Protein AF-A0A499FUT7-F1 (afdb_monomer)

Foldseek 3Di:
DDDDDDDDDDDDDDDDDDDDDDDDDDDDPDDDDDPPVCVVVVVVVVVVPPDPPVQDKWKFWAFDDKDKDFDLQAKDKDKDWDDDPVWIFIKIKIFGQAFAAQKKKKKWKWFQPPNNPDTHTPDIDIDGVQVCLVPVVVDVVSNLVVVLQVVQFPDDHPRRGGGMTIGGRRTRRSRTDDPPDDWGKMKMWMWIDGPPHTGMIMITTTTMDIDGDDPVRDD

InterPro domains:
  IPR010512 Protein of unknown function DUF1091 [PF06477] (121-184)

Radius of gyration: 26.85 Å; Cα contacts (8 Å, |Δi|>4): 378; chains: 1; bounding box: 59×49×84 Å

Structure (mmCIF, N/CA/C/O backbone):
data_AF-A0A499FUT7-F1
#
_entry.id   AF-A0A499FUT7-F1
#
loop_
_atom_site.group_PDB
_atom_site.id
_atom_site.type_symbol
_atom_site.label_atom_id
_atom_site.label_alt_id
_atom_site.label_comp_id
_atom_site.label_asym_id
_atom_site.label_entity_id
_atom_site.label_seq_id
_atom_site.pdbx_PDB_ins_code
_atom_site.Cartn_x
_atom_site.Cartn_y
_atom_site.Cartn_z
_atom_site.occupancy
_atom_site.B_iso_or_equiv
_atom_site.auth_seq_id
_atom_site.auth_comp_id
_atom_site.auth_asym_id
_atom_site.auth_atom_id
_atom_site.pdbx_PDB_model_num
ATOM 1 N N . MET A 1 1 ? 31.286 -6.513 -65.451 1.00 39.59 1 MET A N 1
ATOM 2 C CA . MET A 1 1 ? 31.553 -5.389 -64.530 1.00 39.59 1 MET A CA 1
ATOM 3 C C . MET A 1 1 ? 30.318 -5.222 -63.671 1.00 39.59 1 MET A C 1
ATOM 5 O O . MET A 1 1 ? 29.317 -4.735 -64.174 1.00 39.59 1 MET A O 1
ATOM 9 N N . THR A 1 2 ? 30.350 -5.705 -62.433 1.00 33.88 2 THR A N 1
ATOM 10 C CA . THR A 1 2 ? 29.181 -5.698 -61.543 1.00 33.88 2 THR A CA 1
ATOM 11 C C . THR A 1 2 ? 29.574 -4.911 -60.302 1.00 33.88 2 THR A C 1
ATOM 13 O O . THR A 1 2 ? 30.451 -5.336 -59.555 1.00 33.88 2 THR A O 1
ATOM 16 N N . GLN A 1 3 ? 29.013 -3.711 -60.158 1.00 34.16 3 GLN A N 1
ATOM 17 C CA . GLN A 1 3 ? 29.283 -2.809 -59.041 1.00 34.16 3 GLN A CA 1
ATOM 18 C C . GLN A 1 3 ? 28.527 -3.281 -57.796 1.00 34.16 3 GLN A C 1
ATOM 20 O O . GLN A 1 3 ? 27.326 -3.537 -57.851 1.00 34.16 3 GLN A O 1
ATOM 25 N N . ALA A 1 4 ? 29.244 -3.390 -56.679 1.00 34.66 4 ALA A N 1
ATOM 26 C CA . ALA A 1 4 ? 28.679 -3.639 -55.362 1.00 34.66 4 ALA A CA 1
ATOM 27 C C . ALA A 1 4 ? 28.299 -2.304 -54.703 1.00 34.66 4 ALA A C 1
ATOM 29 O O . ALA A 1 4 ? 29.094 -1.365 -54.685 1.00 34.66 4 ALA A O 1
ATOM 30 N N . ILE A 1 5 ? 27.087 -2.229 -54.156 1.00 34.69 5 ILE A N 1
ATOM 31 C CA . ILE A 1 5 ? 26.598 -1.093 -53.368 1.00 34.69 5 ILE A CA 1
ATOM 32 C C . ILE A 1 5 ? 27.029 -1.310 -51.912 1.00 34.69 5 ILE A C 1
ATOM 34 O O . ILE A 1 5 ? 26.636 -2.294 -51.288 1.00 34.69 5 ILE A O 1
ATOM 38 N N . GLN A 1 6 ? 27.831 -0.393 -51.367 1.00 32.34 6 GLN A N 1
ATOM 39 C CA . GLN A 1 6 ? 28.198 -0.352 -49.949 1.00 32.34 6 GLN A CA 1
ATOM 40 C C . GLN A 1 6 ? 27.204 0.537 -49.189 1.00 32.34 6 GLN A C 1
ATOM 42 O O . GLN A 1 6 ? 27.104 1.733 -49.459 1.00 32.34 6 GLN A O 1
ATOM 47 N N . VAL A 1 7 ? 26.489 -0.031 -48.215 1.00 35.50 7 VAL A N 1
ATOM 48 C CA . VAL A 1 7 ? 25.666 0.729 -47.262 1.00 35.50 7 VAL A CA 1
ATOM 49 C C . VAL A 1 7 ? 26.447 0.859 -45.956 1.00 35.50 7 VAL A C 1
ATOM 51 O O . VAL A 1 7 ? 26.723 -0.134 -45.288 1.00 35.50 7 VAL A O 1
ATOM 54 N N . TYR A 1 8 ? 26.811 2.089 -45.593 1.00 31.44 8 TYR A N 1
ATOM 55 C CA . TYR A 1 8 ? 27.443 2.409 -44.313 1.00 31.44 8 TYR A CA 1
ATOM 56 C C . TYR A 1 8 ? 26.376 2.574 -43.224 1.00 31.44 8 TYR A C 1
ATOM 58 O O . TYR A 1 8 ? 25.595 3.524 -43.260 1.00 31.44 8 TYR A O 1
ATOM 66 N N . LEU A 1 9 ? 26.378 1.693 -42.219 1.00 32.09 9 LEU A N 1
ATOM 67 C CA . LEU A 1 9 ? 25.659 1.913 -40.963 1.00 32.09 9 LEU A CA 1
ATOM 68 C C . LEU A 1 9 ? 26.642 2.352 -39.873 1.00 32.09 9 LEU A C 1
ATOM 70 O O . LEU A 1 9 ? 27.579 1.647 -39.507 1.00 32.09 9 LEU A O 1
ATOM 74 N N . LYS A 1 10 ? 26.416 3.571 -39.387 1.00 29.98 10 LYS A N 1
ATOM 75 C CA . LYS A 1 10 ? 27.182 4.262 -38.351 1.00 29.98 10 LYS A CA 1
ATOM 76 C C . LYS A 1 10 ? 26.695 3.803 -36.972 1.00 29.98 10 LYS A C 1
ATOM 78 O O . LYS A 1 10 ? 25.593 4.162 -36.568 1.00 29.98 10 LYS A O 1
ATOM 83 N N . HIS A 1 11 ? 27.515 3.046 -36.244 1.00 36.09 11 HIS A N 1
ATOM 84 C CA . HIS A 1 11 ? 27.318 2.784 -34.814 1.00 36.09 11 HIS A CA 1
ATOM 85 C C . HIS A 1 11 ? 28.044 3.841 -33.966 1.00 36.09 11 HIS A C 1
ATOM 87 O O . HIS A 1 11 ? 29.195 4.163 -34.269 1.00 36.09 11 HIS A O 1
ATOM 93 N N . PRO A 1 12 ? 27.434 4.358 -32.884 1.00 39.06 12 PRO A N 1
ATOM 94 C CA . PRO A 1 12 ? 28.172 5.047 -31.839 1.00 39.06 12 PRO A CA 1
ATOM 95 C C . PRO A 1 12 ? 28.744 4.038 -30.833 1.00 39.06 12 PRO A C 1
ATOM 97 O O . PRO A 1 12 ? 28.029 3.239 -30.231 1.00 39.06 12 PRO A O 1
ATOM 100 N N . THR A 1 13 ? 30.059 4.110 -30.668 1.00 41.03 13 THR A N 1
ATOM 101 C CA . THR A 1 13 ? 30.866 3.539 -29.585 1.00 41.03 13 THR A CA 1
ATOM 102 C C . THR A 1 13 ? 30.525 4.172 -28.237 1.00 41.03 13 THR A C 1
ATOM 104 O O . THR A 1 13 ? 30.439 5.394 -28.181 1.00 41.03 13 THR A O 1
ATOM 107 N N . ILE A 1 14 ? 30.468 3.376 -27.164 1.00 33.53 14 ILE A N 1
ATOM 108 C CA . ILE A 1 14 ? 31.113 3.658 -25.866 1.00 33.53 14 ILE A CA 1
ATOM 109 C C . ILE A 1 14 ? 31.497 2.305 -25.253 1.00 33.53 14 ILE A C 1
ATOM 111 O O . ILE A 1 14 ? 30.720 1.351 -25.264 1.00 33.53 14 ILE A O 1
ATOM 115 N N . ALA A 1 15 ? 32.748 2.253 -24.811 1.00 35.31 15 ALA A N 1
ATOM 116 C CA . ALA A 1 15 ? 33.459 1.109 -24.279 1.00 35.31 15 ALA A CA 1
ATOM 117 C C . ALA A 1 15 ? 32.999 0.727 -22.865 1.00 35.31 15 ALA A C 1
ATOM 119 O O . ALA A 1 15 ? 32.636 1.599 -22.086 1.00 35.31 15 ALA A O 1
ATOM 120 N N . ASP A 1 16 ? 33.093 -0.563 -22.545 1.00 32.34 16 ASP A N 1
ATOM 121 C CA . ASP A 1 16 ? 33.814 -1.031 -21.360 1.00 32.34 16 ASP A CA 1
ATOM 122 C C . ASP A 1 16 ? 34.219 -2.497 -21.554 1.00 32.34 16 ASP A C 1
ATOM 124 O O . ASP A 1 16 ? 33.571 -3.278 -22.252 1.00 32.34 16 ASP A O 1
ATOM 128 N N . SER A 1 17 ? 35.384 -2.812 -21.009 1.00 33.59 17 SER A N 1
ATOM 129 C CA . SER A 1 17 ? 36.266 -3.920 -21.340 1.00 33.59 17 SER A CA 1
ATOM 130 C C . SER A 1 17 ? 36.252 -5.029 -20.274 1.00 33.59 17 SER A C 1
ATOM 132 O O . SER A 1 17 ? 35.835 -4.804 -19.142 1.00 33.59 17 SER A O 1
ATOM 134 N N . PHE A 1 18 ? 36.802 -6.194 -20.661 1.00 33.03 18 PHE A N 1
ATOM 135 C CA . PHE A 1 18 ? 37.176 -7.375 -19.851 1.00 33.03 18 PHE A CA 1
ATOM 136 C C . PHE A 1 18 ? 36.015 -8.283 -19.374 1.00 33.03 18 PHE A C 1
ATOM 138 O O . PHE A 1 18 ? 35.031 -7.812 -18.828 1.00 33.03 18 PHE A O 1
ATOM 145 N N . THR A 1 19 ? 36.024 -9.611 -19.531 1.00 34.16 19 THR A N 1
ATOM 146 C CA . THR A 1 19 ? 37.079 -10.612 -19.772 1.00 34.16 19 THR A CA 1
ATOM 147 C C . THR A 1 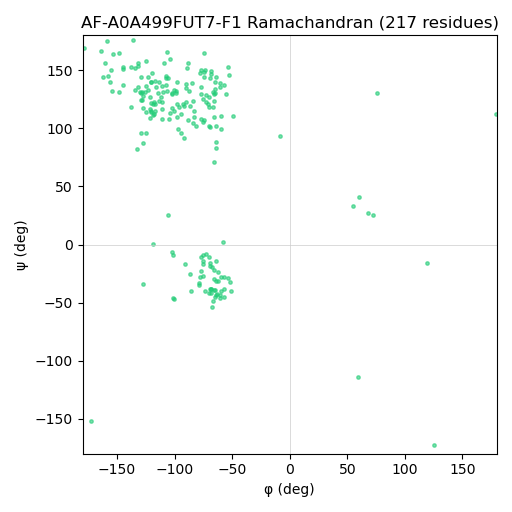19 ? 36.576 -11.738 -20.687 1.00 34.16 19 THR A C 1
ATOM 149 O O . THR A 1 19 ? 35.395 -12.078 -20.706 1.00 34.16 19 THR A O 1
ATOM 152 N N . ALA A 1 20 ? 37.515 -12.324 -21.430 1.00 40.78 20 ALA A N 1
ATOM 153 C CA . ALA A 1 20 ? 37.346 -13.511 -22.256 1.00 40.78 20 ALA A CA 1
ATOM 154 C C . ALA A 1 20 ? 36.833 -14.721 -21.457 1.00 40.78 20 ALA A C 1
ATOM 156 O O . ALA A 1 20 ? 37.356 -15.009 -20.386 1.00 40.78 20 ALA A O 1
ATOM 157 N N . ASN A 1 21 ? 35.880 -15.453 -22.035 1.00 35.81 21 ASN A N 1
ATOM 158 C CA . ASN A 1 21 ? 35.707 -16.884 -21.808 1.00 35.81 21 ASN A CA 1
ATOM 159 C C . ASN A 1 21 ? 35.569 -17.557 -23.178 1.00 35.81 21 ASN A C 1
ATOM 161 O O . ASN A 1 21 ? 34.917 -17.035 -24.082 1.00 35.81 21 ASN A O 1
ATOM 165 N N . GLU A 1 22 ? 36.281 -18.668 -23.310 1.00 37.41 22 GLU A N 1
ATOM 166 C CA . GLU A 1 22 ? 36.609 -19.412 -24.525 1.00 37.41 22 GLU A CA 1
ATOM 167 C C . GLU A 1 22 ? 35.397 -19.790 -25.398 1.00 37.41 22 GLU A C 1
ATOM 169 O O . GLU A 1 22 ? 34.334 -20.139 -24.874 1.00 37.41 22 GLU A O 1
ATOM 174 N N . PRO A 1 23 ? 35.542 -19.813 -26.737 1.00 35.94 23 PRO A N 1
ATOM 175 C CA . PRO A 1 23 ? 34.585 -20.494 -27.593 1.00 35.94 23 PRO A CA 1
ATOM 176 C C . PRO A 1 23 ? 34.759 -22.014 -27.458 1.00 35.94 23 PRO A C 1
ATOM 178 O O . PRO A 1 23 ? 35.825 -22.563 -27.736 1.00 35.94 23 PRO A O 1
ATOM 181 N N . TYR A 1 24 ? 33.687 -22.705 -27.072 1.00 34.97 24 TYR A N 1
ATOM 182 C CA . TYR A 1 24 ? 33.586 -24.159 -27.186 1.00 34.97 24 TYR A CA 1
ATOM 183 C C . TYR A 1 24 ? 33.739 -24.564 -28.660 1.00 34.97 24 TYR A C 1
ATOM 185 O O . TYR A 1 24 ? 32.863 -24.300 -29.485 1.00 34.97 24 TYR A O 1
ATOM 193 N N . VAL A 1 25 ? 34.857 -25.212 -28.991 1.00 35.47 25 VAL A N 1
ATOM 194 C CA . VAL A 1 25 ? 35.081 -25.846 -30.295 1.00 35.47 25 VAL A CA 1
ATOM 195 C C . VAL A 1 25 ? 34.274 -27.142 -30.331 1.00 35.47 25 VAL A C 1
ATOM 197 O O . VAL A 1 25 ? 34.634 -28.131 -29.697 1.00 35.47 25 VAL A O 1
ATOM 200 N N . VAL A 1 26 ? 33.165 -27.146 -31.069 1.00 36.16 26 VAL A N 1
ATOM 201 C CA . VAL A 1 26 ? 32.432 -28.377 -31.383 1.00 36.16 26 VAL A CA 1
ATOM 202 C C . VAL A 1 26 ? 33.105 -29.021 -32.594 1.00 36.16 26 VAL A C 1
ATOM 204 O O . VAL A 1 26 ? 32.959 -28.555 -33.722 1.00 36.16 26 VAL A O 1
ATOM 207 N N . HIS A 1 27 ? 33.866 -30.091 -32.363 1.00 34.16 27 HIS A N 1
ATOM 208 C CA . HIS A 1 27 ? 34.378 -30.946 -33.432 1.00 34.16 27 HIS A CA 1
ATOM 209 C C . HIS A 1 27 ? 33.213 -31.726 -34.066 1.00 34.16 27 HIS A C 1
ATOM 211 O O . HIS A 1 27 ? 32.755 -32.729 -33.522 1.00 34.16 27 HIS A O 1
ATOM 217 N N . LEU A 1 28 ? 32.739 -31.275 -35.229 1.00 34.75 28 LEU A N 1
ATOM 218 C CA . LEU A 1 28 ? 31.855 -32.050 -36.103 1.00 34.75 28 LEU A CA 1
ATOM 219 C C . LEU A 1 28 ? 32.701 -32.829 -37.117 1.00 34.75 28 LEU A C 1
ATOM 221 O O . LEU A 1 28 ? 33.016 -32.341 -38.199 1.00 34.75 28 LEU A O 1
ATOM 225 N N . SER A 1 29 ? 33.060 -34.063 -36.765 1.00 39.03 29 SER A N 1
ATOM 226 C CA . SER A 1 29 ? 33.554 -35.053 -37.725 1.00 39.03 29 SER A CA 1
ATOM 227 C C . SER A 1 29 ? 32.389 -35.916 -38.200 1.00 39.03 29 SER A C 1
ATOM 229 O O . SER A 1 29 ? 32.004 -36.868 -37.529 1.00 39.03 29 SER A O 1
ATOM 231 N N . SER A 1 30 ? 31.804 -35.573 -39.347 1.00 41.75 30 SER A N 1
ATOM 232 C CA . SER A 1 30 ? 31.277 -36.530 -40.337 1.00 41.75 30 SER A CA 1
ATOM 233 C C . SER A 1 30 ? 30.669 -35.772 -41.518 1.00 41.75 30 SER A C 1
ATOM 235 O O . SER A 1 30 ? 29.656 -35.089 -41.406 1.00 41.75 30 SER A O 1
ATOM 237 N N . ALA A 1 31 ? 31.317 -35.897 -42.675 1.00 41.62 31 ALA A N 1
ATOM 238 C CA . ALA A 1 31 ? 30.780 -35.449 -43.948 1.00 41.62 31 ALA A CA 1
ATOM 239 C C . ALA A 1 31 ? 29.727 -36.461 -44.418 1.00 41.62 31 ALA A C 1
ATOM 241 O O . ALA A 1 31 ? 30.063 -37.575 -44.817 1.00 41.62 31 ALA A O 1
ATOM 242 N N . ILE A 1 32 ? 28.452 -36.078 -44.365 1.00 49.34 32 ILE A N 1
ATOM 243 C CA . ILE A 1 32 ? 27.373 -36.800 -45.040 1.00 49.34 32 ILE A CA 1
ATOM 244 C C . ILE A 1 32 ? 27.117 -36.056 -46.351 1.00 49.34 32 ILE A C 1
ATOM 246 O O . ILE A 1 32 ? 26.628 -34.927 -46.353 1.00 49.34 32 ILE A O 1
ATOM 250 N N . ALA A 1 33 ? 27.489 -36.674 -47.470 1.00 49.75 33 ALA A N 1
ATOM 251 C CA . ALA A 1 33 ? 27.168 -36.172 -48.799 1.00 49.75 33 ALA A CA 1
ATOM 252 C C . ALA A 1 33 ? 25.659 -36.339 -49.041 1.00 49.75 33 ALA A C 1
ATOM 254 O O . ALA A 1 33 ? 25.185 -37.444 -49.300 1.00 49.75 33 ALA A O 1
ATOM 255 N N . LEU A 1 34 ? 24.899 -35.248 -48.918 1.00 49.50 34 LEU A N 1
ATOM 256 C CA . LEU A 1 34 ? 23.476 -35.214 -49.253 1.00 49.50 34 LEU A CA 1
ATOM 257 C C . LEU A 1 34 ? 23.271 -34.622 -50.660 1.00 49.50 34 LEU A C 1
ATOM 259 O O . LEU A 1 34 ? 23.945 -33.654 -51.021 1.00 49.50 34 LEU A O 1
ATOM 263 N N . PRO A 1 35 ? 22.344 -35.175 -51.465 1.00 54.31 35 PRO A N 1
ATOM 264 C CA . PRO A 1 35 ? 22.050 -34.689 -52.811 1.00 54.31 35 PRO A CA 1
ATOM 265 C C . PRO A 1 35 ? 21.558 -33.232 -52.782 1.00 54.31 35 PRO A C 1
ATOM 267 O O . PRO A 1 35 ? 20.717 -32.858 -51.960 1.00 54.31 35 PRO A O 1
ATOM 270 N N . GLY A 1 36 ? 22.084 -32.420 -53.707 1.00 53.06 36 GLY A N 1
ATOM 271 C CA . GLY A 1 36 ? 22.097 -30.947 -53.697 1.00 53.06 36 GLY A CA 1
ATOM 272 C C . GLY A 1 36 ? 20.762 -30.190 -53.627 1.00 53.06 36 GLY A C 1
ATOM 273 O O . GLY A 1 36 ? 20.780 -28.965 -53.610 1.00 53.06 36 GLY A O 1
ATOM 274 N N . GLY A 1 37 ? 19.616 -30.870 -53.539 1.00 53.09 37 GLY A N 1
ATOM 275 C CA . GLY A 1 37 ? 18.313 -30.242 -53.281 1.00 53.09 37 GLY A CA 1
ATOM 276 C C . GLY A 1 37 ? 17.982 -30.057 -51.793 1.00 53.09 37 GLY A C 1
ATOM 277 O O . GLY A 1 37 ? 17.232 -29.154 -51.439 1.00 53.09 37 GLY A O 1
ATOM 278 N N . TRP A 1 38 ? 18.560 -30.872 -50.904 1.00 51.09 38 TRP A N 1
ATOM 279 C CA . TRP A 1 38 ? 18.203 -30.885 -49.475 1.00 51.09 38 TRP A CA 1
ATOM 280 C C . TRP A 1 38 ? 19.045 -29.935 -48.619 1.00 51.09 38 TRP A C 1
ATOM 282 O O . TRP A 1 38 ? 18.638 -29.581 -47.516 1.00 51.09 38 TRP A O 1
ATOM 292 N N . ILE A 1 39 ? 20.192 -29.480 -49.133 1.00 57.25 39 ILE A N 1
ATOM 293 C CA . ILE A 1 39 ? 21.105 -28.573 -48.419 1.00 57.25 39 ILE A CA 1
ATOM 294 C C . ILE A 1 39 ? 20.446 -27.206 -48.194 1.00 57.25 39 ILE A C 1
ATOM 296 O O . ILE A 1 39 ? 20.547 -26.649 -47.106 1.00 57.25 39 ILE A O 1
ATOM 300 N N . VAL A 1 40 ? 19.697 -26.698 -49.178 1.00 57.78 40 VAL A N 1
ATOM 301 C CA . VAL A 1 40 ? 18.976 -25.419 -49.048 1.00 57.78 40 VAL A CA 1
ATOM 302 C C . VAL A 1 40 ? 17.837 -25.534 -48.030 1.00 57.78 40 VAL A C 1
ATOM 304 O O . VAL A 1 40 ? 17.640 -24.629 -47.224 1.00 57.78 40 VAL A O 1
ATOM 307 N N . LEU A 1 41 ? 17.135 -26.673 -48.003 1.00 55.53 41 LEU A N 1
ATOM 308 C CA . LEU A 1 41 ? 16.072 -26.934 -47.030 1.00 55.53 41 LEU A CA 1
ATOM 309 C C . LEU A 1 41 ? 16.630 -27.089 -45.605 1.00 55.53 41 LEU A C 1
ATOM 311 O O . LEU A 1 41 ? 16.031 -26.598 -44.656 1.00 55.53 41 LEU A O 1
ATOM 315 N N . ALA A 1 42 ? 17.792 -27.733 -45.456 1.00 57.97 42 ALA A N 1
ATOM 316 C CA . ALA A 1 42 ? 18.467 -27.898 -44.172 1.00 57.97 42 ALA A CA 1
ATOM 317 C C . ALA A 1 42 ? 19.015 -26.570 -43.624 1.00 57.97 42 ALA A C 1
ATOM 319 O O . ALA A 1 42 ? 18.888 -26.322 -42.430 1.00 57.97 42 ALA A O 1
ATOM 320 N N . ILE A 1 43 ? 19.556 -25.692 -44.479 1.00 56.72 43 ILE A N 1
ATOM 321 C CA . ILE A 1 43 ? 20.014 -24.350 -44.079 1.00 56.72 43 ILE A CA 1
ATOM 322 C C . ILE A 1 43 ? 18.818 -23.462 -43.691 1.00 56.72 43 ILE A C 1
ATOM 324 O O . ILE A 1 43 ? 18.856 -22.831 -42.640 1.00 56.72 43 ILE A O 1
ATOM 328 N N . LEU A 1 44 ? 17.706 -23.502 -44.439 1.00 53.94 44 LEU A N 1
ATOM 329 C CA . LEU A 1 44 ? 16.477 -22.777 -44.076 1.00 53.94 44 LEU A CA 1
ATOM 330 C C . LEU A 1 44 ? 15.815 -23.306 -42.788 1.00 53.94 44 LEU A C 1
ATOM 332 O O . LEU A 1 44 ? 15.188 -22.538 -42.061 1.00 53.94 44 LEU A O 1
ATOM 336 N N . LEU A 1 45 ? 15.963 -24.599 -42.478 1.00 52.19 45 LEU A N 1
ATOM 337 C CA . LEU A 1 45 ? 15.505 -25.185 -41.212 1.00 52.19 45 LEU A CA 1
ATOM 338 C C . LEU A 1 45 ? 16.456 -24.886 -40.038 1.00 52.19 45 LEU A C 1
ATOM 340 O O . LEU A 1 45 ? 15.994 -24.810 -38.901 1.00 52.19 45 LEU A O 1
ATOM 344 N N . LEU A 1 46 ? 17.753 -24.679 -40.293 1.00 49.97 46 LEU A N 1
ATOM 345 C CA . LEU A 1 46 ? 18.745 -24.291 -39.281 1.00 49.97 46 LEU A CA 1
ATOM 346 C C . LEU A 1 46 ? 18.683 -22.792 -38.938 1.00 49.97 46 LEU A C 1
ATOM 348 O O . LEU A 1 46 ? 18.802 -22.446 -37.763 1.00 49.97 46 LEU A O 1
ATOM 352 N N . ASP A 1 47 ? 18.388 -21.916 -39.904 1.00 47.75 47 ASP A N 1
ATOM 353 C CA . ASP A 1 47 ? 18.167 -20.479 -39.653 1.00 47.75 47 ASP A CA 1
ATOM 354 C C . ASP A 1 47 ? 16.860 -20.203 -38.880 1.00 47.75 47 ASP A C 1
ATOM 356 O O . ASP A 1 47 ? 16.708 -19.163 -38.236 1.00 47.75 47 ASP A O 1
ATOM 360 N N . GLY A 1 48 ? 15.927 -21.164 -38.860 1.00 47.31 48 GLY A N 1
ATOM 361 C CA . GLY A 1 48 ? 14.714 -21.120 -38.036 1.00 47.31 48 GLY A CA 1
ATOM 362 C C . GLY A 1 48 ? 14.944 -21.347 -36.534 1.00 47.31 48 GLY A C 1
ATOM 363 O O . GLY A 1 48 ? 14.019 -21.158 -35.746 1.00 47.31 48 GLY A O 1
ATOM 364 N N . ILE A 1 49 ? 16.160 -21.726 -36.117 1.00 48.78 49 ILE A N 1
ATOM 365 C CA . ILE A 1 49 ? 16.538 -21.930 -34.704 1.00 48.78 49 ILE A CA 1
ATOM 366 C C . ILE A 1 49 ? 17.425 -20.774 -34.207 1.00 48.78 49 ILE A C 1
ATOM 368 O O . ILE A 1 49 ? 18.182 -20.909 -33.242 1.00 48.78 49 ILE A O 1
ATOM 372 N N . LEU A 1 50 ? 17.319 -19.591 -34.825 1.00 48.28 50 LEU A N 1
ATOM 373 C CA . LEU A 1 50 ? 17.791 -18.347 -34.222 1.00 48.28 50 LEU A CA 1
ATOM 374 C C . LEU A 1 50 ? 16.967 -18.075 -32.964 1.00 48.28 50 LEU A C 1
ATOM 376 O O . LEU A 1 50 ? 15.909 -17.455 -32.992 1.00 48.28 50 LEU A O 1
ATOM 380 N N . SER A 1 51 ? 17.476 -18.638 -31.870 1.00 48.62 51 SER A N 1
ATOM 381 C CA . SER A 1 51 ? 17.175 -18.373 -30.474 1.00 48.62 51 SER A CA 1
ATOM 382 C C . SER A 1 51 ? 16.277 -17.154 -30.289 1.00 48.62 51 SER A C 1
ATOM 384 O O . SER A 1 51 ? 16.753 -16.036 -30.091 1.00 48.62 51 SER A O 1
ATOM 386 N N . ALA A 1 52 ? 14.966 -17.390 -30.222 1.00 46.94 52 ALA A N 1
ATOM 387 C CA . ALA A 1 52 ? 14.105 -16.570 -29.390 1.00 46.94 52 ALA A CA 1
ATOM 388 C C . ALA A 1 52 ? 14.531 -16.827 -27.936 1.00 46.94 52 ALA A C 1
ATOM 390 O O . ALA A 1 52 ? 13.843 -17.497 -27.166 1.00 46.94 52 ALA A O 1
ATOM 391 N N . SER A 1 53 ? 15.714 -16.330 -27.558 1.00 49.16 53 SER A N 1
ATOM 392 C CA . SER A 1 53 ? 16.038 -16.052 -26.171 1.00 49.16 53 SER A CA 1
ATOM 393 C C . SER A 1 53 ? 15.070 -14.950 -25.781 1.00 49.16 53 SER A C 1
ATOM 395 O O . SER A 1 53 ? 15.347 -13.765 -25.940 1.00 49.16 53 SER A O 1
ATOM 397 N N . ALA A 1 54 ? 13.856 -15.353 -25.409 1.00 61.16 54 ALA A N 1
ATOM 398 C CA . ALA A 1 54 ? 12.875 -14.455 -24.854 1.00 61.16 54 ALA A CA 1
ATOM 399 C C . ALA A 1 54 ? 13.530 -13.888 -23.600 1.00 61.16 54 ALA A C 1
ATOM 401 O O . ALA A 1 54 ?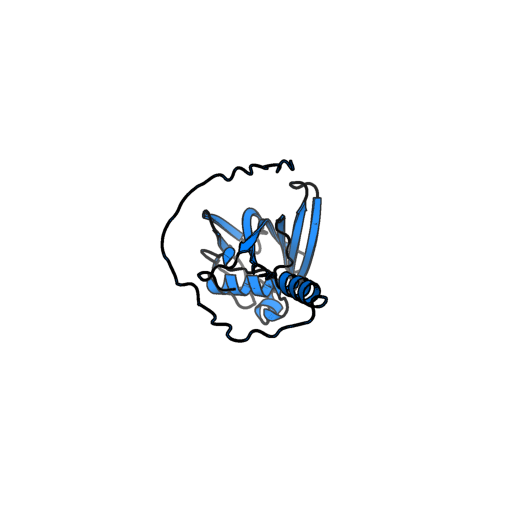 13.620 -14.585 -22.584 1.00 61.16 54 ALA A O 1
ATOM 402 N N . GLU A 1 55 ? 14.071 -12.671 -23.706 1.00 67.00 55 GLU A N 1
ATOM 403 C CA . GLU A 1 55 ? 14.632 -11.964 -22.569 1.00 67.00 55 GLU A CA 1
ATOM 404 C C . GLU A 1 55 ? 13.590 -12.024 -21.462 1.00 67.00 55 GLU A C 1
ATOM 406 O O . GLU A 1 55 ? 12.492 -11.468 -21.567 1.00 67.00 55 GLU A O 1
ATOM 411 N N . ARG A 1 56 ? 13.899 -12.785 -20.411 1.00 82.50 56 ARG A N 1
ATOM 412 C CA . ARG A 1 56 ? 12.997 -12.869 -19.276 1.00 82.50 56 ARG A CA 1
ATOM 413 C C . ARG A 1 56 ? 12.988 -11.476 -18.660 1.00 82.50 56 ARG A C 1
ATOM 415 O O . ARG A 1 56 ? 14.039 -10.888 -18.401 1.00 82.50 56 ARG A O 1
ATOM 422 N N . TYR A 1 57 ? 11.799 -10.945 -18.437 1.00 85.69 57 TYR A N 1
ATOM 423 C CA . TYR A 1 57 ? 11.606 -9.708 -17.704 1.00 85.69 57 TYR A CA 1
ATOM 424 C C . TYR A 1 57 ? 10.522 -9.918 -16.657 1.00 85.69 57 TYR A C 1
ATOM 426 O O . TYR A 1 57 ? 9.654 -10.784 -16.777 1.00 85.69 57 TYR A O 1
ATOM 434 N N . PHE A 1 58 ? 10.569 -9.097 -15.620 1.00 88.06 58 PHE A N 1
ATOM 435 C CA . PHE A 1 58 ? 9.484 -8.958 -14.662 1.00 88.06 58 PHE A CA 1
ATOM 436 C C . PHE A 1 58 ? 9.089 -7.493 -14.573 1.00 88.06 58 PHE A C 1
ATOM 438 O O . PHE A 1 58 ? 9.857 -6.602 -14.942 1.00 88.06 58 PHE A O 1
ATOM 445 N N . VAL A 1 59 ? 7.870 -7.242 -14.113 1.00 90.00 59 VAL A N 1
ATOM 446 C CA . VAL A 1 59 ? 7.347 -5.885 -13.988 1.00 90.00 59 VAL A CA 1
ATOM 447 C C . VAL A 1 59 ? 7.415 -5.469 -12.527 1.00 90.00 59 VAL A C 1
ATOM 449 O O . VAL A 1 59 ? 6.977 -6.215 -11.651 1.00 90.00 59 VAL A O 1
ATOM 452 N N . VAL A 1 60 ? 7.966 -4.287 -12.265 1.00 91.75 60 VAL A N 1
ATOM 453 C CA . VAL A 1 60 ? 8.025 -3.699 -10.922 1.00 91.75 60 VAL A CA 1
ATOM 454 C C . VAL A 1 60 ? 7.234 -2.397 -10.863 1.00 91.75 60 VAL A C 1
ATOM 456 O O . VAL A 1 60 ? 7.292 -1.604 -11.808 1.00 91.75 60 VAL A O 1
ATOM 459 N N . PRO A 1 61 ? 6.509 -2.141 -9.765 1.00 92.81 61 PRO A N 1
ATOM 460 C CA . PRO A 1 61 ? 5.935 -0.836 -9.508 1.00 92.81 61 PRO A CA 1
ATOM 461 C C . PRO A 1 61 ? 6.996 0.151 -9.001 1.00 92.81 61 PRO A C 1
ATOM 463 O O . PRO A 1 61 ? 7.935 -0.216 -8.292 1.00 92.81 61 PRO A O 1
ATOM 466 N N . TYR A 1 62 ? 6.797 1.428 -9.302 1.00 92.50 62 TYR A N 1
ATOM 467 C CA . TYR A 1 62 ? 7.460 2.552 -8.639 1.00 92.50 62 TYR A CA 1
ATOM 468 C C . TYR A 1 62 ? 6.416 3.604 -8.263 1.00 92.50 62 TYR A C 1
ATOM 470 O O . TYR A 1 62 ? 5.372 3.698 -8.912 1.00 92.50 62 TYR A O 1
ATOM 478 N N . LEU A 1 63 ? 6.690 4.399 -7.227 1.00 94.12 63 LEU A N 1
ATOM 479 C CA . LEU A 1 63 ? 5.813 5.499 -6.819 1.00 94.12 63 LEU A CA 1
ATOM 480 C C . LEU A 1 63 ? 6.445 6.834 -7.182 1.00 94.12 63 LEU A C 1
ATOM 482 O O . LEU A 1 63 ? 7.635 7.054 -6.974 1.00 94.12 63 LEU A O 1
ATOM 486 N N . LYS A 1 64 ? 5.614 7.732 -7.698 1.00 91.75 64 LYS A N 1
ATOM 487 C CA . LYS A 1 64 ? 5.949 9.131 -7.945 1.00 91.75 64 LYS A CA 1
ATOM 488 C C . LYS A 1 64 ? 5.391 10.016 -6.836 1.00 91.75 64 LYS A C 1
ATOM 490 O O . LYS A 1 64 ? 6.118 10.857 -6.323 1.00 91.75 64 LYS A O 1
ATOM 495 N N . ASP A 1 65 ? 4.125 9.812 -6.487 1.00 93.06 65 ASP A N 1
ATOM 496 C CA . ASP A 1 65 ? 3.394 10.645 -5.533 1.00 93.06 65 ASP A CA 1
ATOM 497 C C . ASP A 1 65 ? 2.270 9.846 -4.849 1.00 93.06 65 ASP A C 1
ATOM 499 O O . ASP A 1 65 ? 1.871 8.775 -5.317 1.00 93.06 65 ASP A O 1
ATOM 503 N N . GLY A 1 66 ? 1.744 10.364 -3.744 1.00 94.50 66 GLY A N 1
ATOM 504 C CA . GLY A 1 66 ? 0.627 9.786 -3.009 1.00 94.50 66 GLY A CA 1
ATOM 505 C C . GLY A 1 66 ? -0.263 10.874 -2.422 1.00 94.50 66 GLY A C 1
ATOM 506 O O . GLY A 1 66 ? 0.220 11.850 -1.863 1.00 94.50 66 GLY A O 1
ATOM 507 N N . LYS A 1 67 ? -1.577 10.690 -2.531 1.00 96.62 67 LYS A N 1
ATOM 508 C CA . LYS A 1 67 ? -2.588 11.534 -1.885 1.00 96.62 67 LYS A CA 1
ATOM 509 C C . LYS A 1 67 ? -3.498 10.645 -1.064 1.00 96.62 67 LYS A C 1
ATOM 511 O O . LYS A 1 67 ? -3.899 9.591 -1.550 1.00 96.62 67 LYS A O 1
ATOM 516 N N . TRP A 1 68 ? -3.832 11.051 0.147 1.00 97.38 68 TRP A N 1
ATOM 517 C CA . TRP A 1 68 ? -4.750 10.303 0.991 1.00 97.38 68 TRP A CA 1
ATOM 518 C C . TRP A 1 68 ? -5.608 11.239 1.822 1.00 97.38 68 TRP A C 1
ATOM 520 O O . TRP A 1 68 ? -5.218 12.363 2.126 1.00 97.38 68 TRP A O 1
ATOM 530 N N . GLU A 1 69 ? -6.785 10.746 2.161 1.00 98.00 69 GLU A N 1
ATOM 531 C CA . GLU A 1 69 ? -7.739 11.378 3.047 1.00 98.00 69 GLU A CA 1
ATOM 532 C C . GLU A 1 69 ? -8.120 10.356 4.113 1.00 98.00 69 GLU A C 1
ATOM 534 O O . GLU A 1 69 ? -8.537 9.233 3.807 1.00 98.00 69 GLU A O 1
ATOM 539 N N . ASP A 1 70 ? -7.933 10.745 5.368 1.00 98.00 70 ASP A N 1
ATOM 540 C CA . ASP A 1 70 ? -8.247 9.918 6.521 1.00 98.00 70 ASP A CA 1
ATOM 541 C C . ASP A 1 70 ? -9.482 10.450 7.229 1.00 98.00 70 ASP A C 1
ATOM 543 O O . ASP A 1 70 ? -9.668 11.658 7.374 1.00 98.00 70 ASP A O 1
ATOM 547 N N . ASN A 1 71 ? -10.281 9.537 7.769 1.00 97.75 71 ASN A N 1
ATOM 548 C CA . ASN A 1 71 ? -11.235 9.880 8.802 1.00 97.75 71 ASN A CA 1
ATOM 549 C C . ASN A 1 71 ? -10.542 9.768 10.174 1.00 97.75 71 ASN A C 1
ATOM 551 O O . ASN A 1 71 ? -10.341 8.643 10.658 1.00 97.75 71 ASN A O 1
ATOM 555 N N . PRO A 1 72 ? -10.221 10.894 10.846 1.00 97.31 72 PRO A N 1
ATOM 556 C CA . PRO A 1 72 ? -9.438 10.891 12.084 1.00 97.31 72 PRO A CA 1
ATOM 557 C C . PRO A 1 72 ? -10.141 10.173 13.245 1.00 97.31 72 PRO A C 1
ATOM 559 O O . PRO A 1 72 ? -9.498 9.812 14.225 1.00 97.31 72 PRO A O 1
ATOM 562 N N . LYS A 1 73 ? -11.448 9.890 13.130 1.00 97.12 73 LYS A N 1
ATOM 563 C CA . LYS A 1 73 ? -12.198 9.032 14.063 1.00 97.12 73 LYS A CA 1
ATOM 564 C C . LYS A 1 73 ? -11.677 7.587 14.098 1.00 97.12 73 LYS A C 1
ATOM 566 O O . LYS A 1 73 ? -11.941 6.876 15.070 1.00 97.12 73 LYS A O 1
ATOM 571 N N . TYR A 1 74 ? -11.014 7.124 13.038 1.00 97.50 74 TYR A N 1
ATOM 572 C CA . TYR A 1 74 ? -10.610 5.726 12.857 1.00 97.50 74 TYR A CA 1
ATOM 573 C C . TYR A 1 74 ? -9.130 5.547 12.553 1.00 97.50 74 TYR A C 1
ATOM 575 O O . TYR A 1 74 ? -8.569 4.530 12.953 1.00 97.50 74 TYR A O 1
ATOM 583 N N . ILE A 1 75 ? -8.512 6.477 11.825 1.00 97.94 75 ILE A N 1
ATOM 584 C CA . ILE A 1 75 ? -7.135 6.321 11.367 1.00 97.94 75 ILE A CA 1
ATOM 585 C C . ILE A 1 75 ? -6.486 7.680 11.104 1.00 97.94 75 ILE A C 1
ATOM 587 O O . ILE A 1 75 ? -7.154 8.637 10.727 1.00 97.94 75 ILE A O 1
ATOM 591 N N . SER A 1 76 ? -5.174 7.751 11.287 1.00 98.12 76 SER A N 1
ATOM 592 C CA . SER A 1 76 ? -4.322 8.800 10.736 1.00 98.12 76 SER A CA 1
ATOM 593 C C . SER A 1 76 ? -3.141 8.156 10.024 1.00 98.12 76 SER A C 1
ATOM 595 O O . SER A 1 76 ? -2.486 7.265 10.570 1.00 98.12 76 SER A O 1
ATOM 597 N N . THR A 1 77 ? -2.886 8.588 8.799 1.00 97.94 77 THR A N 1
ATOM 598 C CA . THR A 1 77 ? -1.888 8.030 7.899 1.00 97.94 77 THR A CA 1
ATOM 599 C C . 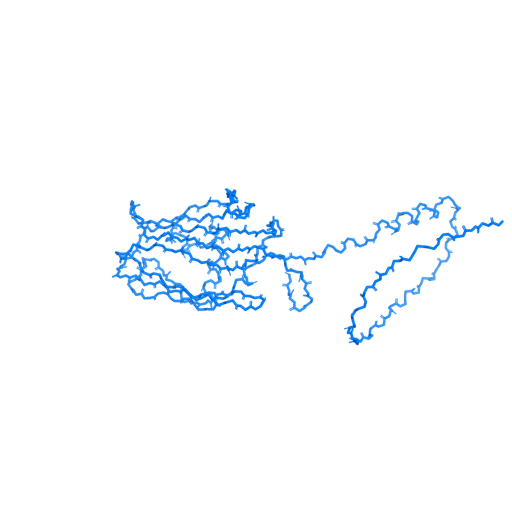THR A 1 77 ? -0.796 9.060 7.657 1.00 97.94 77 THR A C 1
ATOM 601 O O . THR A 1 77 ? -1.051 10.205 7.286 1.00 97.94 77 THR A O 1
ATOM 604 N N . ASN A 1 78 ? 0.451 8.632 7.811 1.00 97.44 78 ASN A N 1
ATOM 605 C CA . ASN A 1 78 ? 1.616 9.404 7.408 1.00 97.44 78 ASN A CA 1
ATOM 606 C C . ASN A 1 78 ? 2.477 8.550 6.476 1.00 97.44 78 ASN A C 1
ATOM 608 O O . ASN A 1 78 ? 2.759 7.381 6.756 1.00 97.44 78 ASN A O 1
ATOM 612 N N . VAL A 1 79 ? 2.862 9.137 5.347 1.00 96.62 79 VAL A N 1
ATOM 613 C CA . VAL A 1 79 ? 3.648 8.484 4.309 1.00 96.62 79 VAL A CA 1
ATOM 614 C C . VAL A 1 79 ? 4.820 9.374 3.948 1.00 96.62 79 VAL A C 1
ATOM 616 O O . VAL A 1 79 ? 4.658 10.550 3.635 1.00 96.62 79 VAL A O 1
ATOM 619 N N . THR A 1 80 ? 6.007 8.780 3.905 1.00 95.31 80 THR A N 1
ATOM 620 C CA . THR A 1 80 ? 7.193 9.419 3.331 1.00 95.31 80 THR A CA 1
ATOM 621 C C . THR A 1 80 ? 7.712 8.562 2.190 1.00 95.31 80 THR A C 1
ATOM 623 O O . THR A 1 80 ? 8.016 7.385 2.376 1.00 95.31 80 THR A O 1
ATOM 626 N N . ILE A 1 81 ? 7.791 9.129 0.988 1.00 94.06 81 ILE A N 1
ATOM 627 C CA . ILE A 1 81 ? 8.258 8.414 -0.203 1.00 94.06 81 ILE A CA 1
ATOM 628 C C . ILE A 1 81 ? 9.739 8.721 -0.399 1.00 94.06 81 ILE A C 1
ATOM 630 O O . ILE A 1 81 ? 10.116 9.870 -0.619 1.00 94.06 81 ILE A O 1
ATOM 634 N N . ARG A 1 82 ? 10.588 7.691 -0.338 1.00 92.50 82 ARG A N 1
ATOM 635 C CA . ARG A 1 82 ? 12.016 7.823 -0.640 1.00 92.50 82 ARG A CA 1
ATOM 636 C C . ARG A 1 82 ? 12.311 7.226 -2.011 1.00 92.50 82 ARG A C 1
ATOM 638 O O . ARG A 1 82 ? 12.289 6.007 -2.175 1.00 92.50 82 ARG A O 1
ATOM 645 N N . ASN A 1 83 ? 12.586 8.090 -2.982 1.00 87.62 83 ASN A N 1
ATOM 646 C CA . ASN A 1 83 ? 12.964 7.690 -4.334 1.00 87.62 83 ASN A CA 1
ATOM 647 C C . ASN A 1 83 ? 14.487 7.597 -4.449 1.00 87.62 83 ASN A C 1
ATOM 649 O O . ASN A 1 83 ? 15.201 8.565 -4.204 1.00 87.62 83 ASN A O 1
ATOM 653 N N . LEU A 1 84 ? 14.973 6.412 -4.798 1.00 84.06 84 LEU A N 1
ATOM 654 C CA . LEU A 1 84 ? 16.348 6.138 -5.198 1.00 84.06 84 LEU A CA 1
ATOM 655 C C . LEU A 1 84 ? 16.376 5.968 -6.727 1.00 84.06 84 LEU A C 1
ATOM 657 O O . LEU A 1 84 ? 15.345 5.628 -7.311 1.00 84.06 84 LEU A O 1
ATOM 661 N N . PRO A 1 85 ? 17.538 6.122 -7.388 1.00 76.44 85 PRO A N 1
ATOM 662 C CA . PRO A 1 85 ? 17.631 6.040 -8.850 1.00 76.44 85 PRO A CA 1
ATOM 663 C C . PRO A 1 85 ? 17.051 4.753 -9.458 1.00 76.44 85 PRO A C 1
ATOM 665 O O . PRO A 1 85 ? 16.573 4.758 -10.586 1.00 76.44 85 PRO A O 1
ATOM 668 N N . THR A 1 86 ? 17.078 3.647 -8.711 1.00 75.31 86 THR A N 1
ATOM 669 C CA . THR A 1 86 ? 16.638 2.327 -9.186 1.00 75.31 86 THR A CA 1
ATOM 670 C C . THR A 1 86 ? 15.465 1.742 -8.402 1.00 75.31 86 THR A C 1
ATOM 672 O O . THR A 1 86 ? 15.090 0.594 -8.642 1.00 75.31 86 THR A O 1
ATOM 675 N N . GLU A 1 87 ? 14.940 2.451 -7.399 1.00 85.81 87 GLU A N 1
ATOM 676 C CA . GLU A 1 87 ? 13.959 1.889 -6.469 1.00 85.81 87 GLU A CA 1
ATOM 677 C C . GLU A 1 87 ? 13.193 2.967 -5.696 1.00 85.81 87 GLU A C 1
ATOM 679 O O . GLU A 1 87 ? 13.772 3.946 -5.238 1.00 85.81 87 GLU A O 1
ATOM 684 N N . THR A 1 88 ? 11.908 2.730 -5.438 1.00 91.81 88 THR A N 1
ATOM 685 C CA . THR A 1 88 ? 11.123 3.535 -4.499 1.00 91.81 88 THR A CA 1
ATOM 686 C C . THR A 1 88 ? 10.870 2.760 -3.207 1.00 91.81 88 THR A C 1
ATOM 688 O O . THR A 1 88 ? 10.448 1.601 -3.240 1.00 91.81 88 THR A O 1
ATOM 691 N N . LYS A 1 89 ? 11.115 3.417 -2.068 1.00 94.44 89 LYS A N 1
ATOM 692 C CA . LYS A 1 89 ? 10.940 2.871 -0.717 1.00 94.44 89 LYS A CA 1
ATOM 693 C C . LYS A 1 89 ? 10.077 3.795 0.147 1.00 94.44 89 LYS A C 1
ATOM 695 O O . LYS A 1 89 ? 10.629 4.658 0.835 1.00 94.44 89 LYS A O 1
ATOM 700 N N . PRO A 1 90 ? 8.742 3.665 0.134 1.00 95.06 90 PRO A N 1
ATOM 701 C CA . PRO A 1 90 ? 7.905 4.390 1.075 1.00 95.06 90 PRO A CA 1
ATOM 702 C C . PRO A 1 90 ? 8.080 3.873 2.510 1.00 95.06 90 PRO A C 1
ATOM 704 O O . PRO A 1 90 ? 8.219 2.669 2.747 1.00 95.06 90 PRO A O 1
ATOM 707 N N . ASN A 1 91 ? 8.033 4.790 3.474 1.00 96.31 91 ASN A N 1
ATOM 708 C CA . ASN A 1 91 ? 7.686 4.480 4.856 1.00 96.31 91 ASN A CA 1
ATOM 709 C C . ASN A 1 91 ? 6.229 4.872 5.068 1.00 96.31 91 ASN A C 1
ATOM 711 O O . ASN A 1 91 ? 5.829 5.973 4.692 1.00 96.31 91 ASN A O 1
ATOM 715 N N . ILE A 1 92 ? 5.459 3.978 5.670 1.00 96.00 92 ILE A N 1
ATOM 716 C CA . ILE A 1 92 ? 4.025 4.135 5.877 1.00 96.00 92 ILE A CA 1
ATOM 717 C C . ILE A 1 92 ? 3.755 3.896 7.355 1.00 96.00 92 ILE A C 1
ATOM 719 O O . ILE A 1 92 ? 4.164 2.873 7.904 1.00 96.00 92 ILE A O 1
ATOM 723 N N . SER A 1 93 ? 3.062 4.822 8.000 1.00 96.88 93 SER A N 1
ATOM 724 C CA . SER A 1 93 ? 2.575 4.648 9.362 1.00 96.88 93 SER A CA 1
ATOM 725 C C . SER A 1 93 ? 1.091 4.946 9.433 1.00 96.88 93 SER A C 1
ATOM 727 O O . SER A 1 93 ? 0.653 6.002 8.980 1.00 96.88 93 SER A O 1
ATOM 729 N N . PHE A 1 94 ? 0.355 4.035 10.050 1.00 97.00 94 PHE A N 1
ATOM 730 C CA . PHE A 1 94 ? -1.044 4.203 10.399 1.00 97.00 94 PHE A CA 1
ATOM 731 C C . PHE A 1 94 ? -1.157 4.310 11.915 1.00 97.00 94 PHE A C 1
ATOM 733 O O . PHE A 1 94 ? -0.522 3.540 12.630 1.00 97.00 94 PHE A O 1
ATOM 740 N N . TYR A 1 95 ? -1.961 5.233 12.415 1.00 97.94 95 TYR A N 1
ATOM 741 C CA . TYR A 1 95 ? -2.303 5.335 13.826 1.00 97.94 95 TYR A CA 1
ATOM 742 C C . TYR A 1 95 ? -3.803 5.135 13.993 1.00 97.94 95 TYR A C 1
ATOM 744 O O . TYR A 1 95 ? -4.588 5.872 13.401 1.00 97.94 95 TYR A O 1
ATOM 752 N N . PHE A 1 96 ? -4.193 4.151 14.799 1.00 97.69 96 PHE A N 1
ATOM 753 C CA . PHE A 1 96 ? -5.591 3.857 15.097 1.00 97.69 96 PHE A CA 1
ATOM 754 C C . PHE A 1 96 ? -5.927 4.381 16.504 1.00 97.69 96 PHE A C 1
ATOM 756 O O . PHE A 1 96 ? -5.394 3.845 17.477 1.00 97.69 96 PHE A O 1
ATOM 763 N N . PRO A 1 97 ? -6.795 5.403 16.655 1.00 97.69 97 PRO A N 1
ATOM 764 C CA . PRO A 1 97 ? -7.162 5.962 17.958 1.00 97.69 97 PRO A CA 1
ATOM 765 C C . PRO A 1 97 ? -8.159 5.084 18.733 1.00 97.69 97 PRO A C 1
ATOM 767 O O . PRO A 1 97 ? -8.420 5.329 19.906 1.00 97.69 97 PRO A O 1
ATOM 770 N N . LYS A 1 98 ? -8.738 4.063 18.089 1.00 97.12 98 LYS A N 1
ATOM 771 C CA . LYS A 1 98 ? -9.670 3.102 18.689 1.00 97.12 98 LYS A CA 1
ATOM 772 C C . LYS A 1 98 ? -9.524 1.734 18.028 1.00 97.12 98 LYS A C 1
ATOM 774 O O . LYS A 1 98 ? -8.968 1.634 16.937 1.00 97.12 98 LYS A O 1
ATOM 779 N N . VAL A 1 99 ? -10.065 0.701 18.667 1.00 96.88 99 VAL A N 1
ATOM 780 C CA . VAL A 1 99 ? -10.145 -0.633 18.066 1.00 96.88 99 VAL A CA 1
ATOM 781 C C . VAL A 1 99 ? -11.061 -0.583 16.840 1.00 96.88 99 VAL A C 1
ATOM 783 O O . VAL A 1 99 ? -12.171 -0.051 16.917 1.00 96.88 99 VAL A O 1
ATOM 786 N N . VAL A 1 100 ? -10.601 -1.122 15.710 1.00 95.94 100 VAL A N 1
ATOM 787 C CA . VAL A 1 100 ? -11.370 -1.150 14.457 1.00 95.94 100 VAL A CA 1
ATOM 788 C C . VAL A 1 100 ? -11.522 -2.583 13.959 1.00 95.94 100 VAL A C 1
ATOM 790 O O . VAL A 1 100 ? -10.561 -3.347 13.876 1.00 95.94 100 VAL A O 1
ATOM 793 N N . GLN A 1 101 ? -12.746 -2.941 13.590 1.00 94.44 101 GLN A N 1
ATOM 794 C CA . GLN A 1 101 ? -13.098 -4.222 12.986 1.00 94.44 101 GLN A CA 1
ATOM 795 C C . GLN A 1 101 ? -14.049 -4.000 11.807 1.00 94.44 101 GLN A C 1
ATOM 797 O O . GLN A 1 101 ? -14.431 -2.864 11.524 1.00 94.44 101 GLN A O 1
ATOM 802 N N . ASP A 1 102 ? -14.388 -5.076 11.097 1.00 93.31 102 ASP A N 1
ATOM 803 C CA . ASP A 1 102 ? -15.333 -5.051 9.969 1.00 93.31 102 ASP A CA 1
ATOM 804 C C . ASP A 1 102 ? -14.957 -4.046 8.869 1.00 93.31 102 ASP A C 1
ATOM 806 O O . ASP A 1 102 ? -15.802 -3.457 8.191 1.00 93.31 102 ASP A O 1
ATOM 810 N N . ILE A 1 103 ? -13.648 -3.857 8.684 1.00 96.50 103 ILE A N 1
ATOM 811 C CA . ILE A 1 103 ? -13.105 -2.971 7.661 1.00 96.50 103 ILE A CA 1
ATOM 812 C C . ILE A 1 103 ? -13.341 -3.614 6.300 1.00 96.50 103 ILE A C 1
ATOM 814 O O . ILE A 1 103 ? -12.836 -4.700 6.008 1.00 96.50 103 ILE A O 1
ATOM 818 N N . TRP A 1 104 ? -14.060 -2.915 5.434 1.00 97.38 104 TRP A N 1
ATOM 819 C CA . TRP A 1 104 ? -14.223 -3.295 4.041 1.00 97.38 104 TRP A CA 1
ATOM 820 C C . TRP A 1 104 ? -13.250 -2.502 3.180 1.00 97.38 104 TRP A C 1
ATOM 822 O O . TRP A 1 104 ? -13.296 -1.274 3.169 1.00 97.38 104 TRP A O 1
ATOM 832 N N . SER A 1 105 ? -12.378 -3.200 2.461 1.00 96.44 105 SER A N 1
ATOM 833 C CA . SER A 1 105 ? -11.347 -2.610 1.607 1.00 96.44 105 SER A CA 1
ATOM 834 C C . SER A 1 105 ? -11.699 -2.781 0.135 1.00 96.44 105 SER A C 1
ATOM 836 O O . SER A 1 105 ? -12.223 -3.812 -0.271 1.00 96.44 105 SER A O 1
ATOM 838 N N . SER A 1 106 ? -11.381 -1.781 -0.677 1.00 95.69 106 SER A N 1
ATOM 839 C CA . SER A 1 106 ? -11.455 -1.815 -2.131 1.00 95.69 106 SER A CA 1
ATOM 840 C C . SER A 1 106 ? -10.131 -1.342 -2.699 1.00 95.69 106 SER A C 1
ATOM 842 O O . SER A 1 106 ? -9.683 -0.243 -2.386 1.00 95.69 106 SER A O 1
ATOM 844 N N . ILE A 1 107 ? -9.517 -2.166 -3.538 1.00 94.00 107 ILE A N 1
ATOM 845 C CA . ILE A 1 107 ? -8.269 -1.865 -4.226 1.00 94.00 107 ILE A CA 1
ATOM 846 C C . ILE A 1 107 ? -8.568 -1.849 -5.717 1.00 94.00 107 ILE A C 1
ATOM 848 O O . ILE A 1 107 ? -9.008 -2.854 -6.282 1.00 94.00 107 ILE A O 1
ATOM 852 N N . ALA A 1 108 ? -8.309 -0.713 -6.350 1.00 93.00 108 ALA A N 1
ATOM 853 C CA . ALA A 1 108 ? -8.383 -0.562 -7.788 1.00 93.00 108 ALA A CA 1
ATOM 854 C C . ALA A 1 108 ? -7.027 -0.134 -8.348 1.00 93.00 108 ALA A C 1
ATOM 856 O O . ALA A 1 108 ? -6.339 0.696 -7.764 1.00 93.00 108 ALA A O 1
ATOM 857 N N . VAL A 1 109 ? -6.648 -0.691 -9.491 1.00 91.25 109 VAL A N 1
ATOM 858 C CA . VAL A 1 109 ? -5.508 -0.228 -10.282 1.00 91.25 109 VAL A CA 1
ATOM 859 C C . VAL A 1 109 ? -6.071 0.326 -11.574 1.00 91.25 109 VAL A C 1
ATOM 861 O O . VAL A 1 109 ? -6.803 -0.365 -12.281 1.00 91.25 109 VAL A O 1
ATOM 864 N N . LEU A 1 110 ? -5.751 1.579 -11.856 1.00 91.75 110 LEU A N 1
ATOM 865 C CA . LEU A 1 110 ? -6.161 2.290 -13.055 1.00 91.75 110 LEU A CA 1
ATOM 866 C C . LEU A 1 110 ? -4.927 2.501 -13.931 1.00 91.75 110 LEU A C 1
ATOM 868 O O . LEU A 1 110 ? -3.902 2.961 -13.429 1.00 91.75 110 LEU A O 1
ATOM 872 N N . LEU A 1 111 ? -5.019 2.178 -15.218 1.00 90.69 111 LEU A N 1
ATOM 873 C CA . LEU A 1 111 ? -4.033 2.594 -16.210 1.00 90.69 111 LEU A CA 1
ATOM 874 C C . LEU A 1 111 ? -4.215 4.082 -16.470 1.00 90.69 111 LEU A C 1
ATOM 876 O O . LEU A 1 111 ? -5.332 4.513 -16.746 1.00 90.69 111 LEU A O 1
ATOM 880 N N . ASP A 1 112 ? -3.131 4.839 -16.381 1.00 85.94 112 ASP A N 1
ATOM 881 C CA . ASP A 1 112 ? -3.101 6.257 -16.704 1.00 85.94 112 ASP A CA 1
ATOM 882 C C . ASP A 1 112 ? -2.578 6.423 -18.137 1.00 85.94 112 ASP A C 1
ATOM 884 O O . ASP A 1 112 ? -1.379 6.308 -18.407 1.00 85.94 112 ASP A O 1
ATOM 888 N N . MET A 1 113 ? -3.513 6.611 -19.068 1.00 79.56 113 MET A N 1
ATOM 889 C CA . MET A 1 113 ? -3.256 6.801 -20.490 1.00 79.56 113 MET A CA 1
ATOM 890 C C . MET A 1 113 ? -3.463 8.272 -20.858 1.00 79.56 113 MET A C 1
ATOM 892 O O . MET A 1 113 ? -4.349 8.942 -20.331 1.00 79.56 113 MET A O 1
ATOM 896 N N . GLY A 1 114 ? -2.634 8.787 -21.769 1.00 72.06 114 GLY A N 1
ATOM 897 C CA . GLY A 1 114 ? -2.751 10.180 -22.216 1.00 72.06 114 GLY A CA 1
ATOM 898 C C . GLY A 1 114 ? -2.394 11.220 -21.146 1.00 72.06 114 GLY A C 1
ATOM 899 O O . GLY A 1 114 ? -2.919 12.322 -21.174 1.00 72.06 114 GLY A O 1
ATOM 900 N N . GLY A 1 115 ? -1.527 10.890 -20.181 1.00 69.19 115 GLY A N 1
ATOM 901 C CA . GLY A 1 115 ? -0.996 11.877 -19.229 1.00 69.19 115 GLY A CA 1
ATOM 902 C C . GLY A 1 115 ? -1.988 12.371 -18.167 1.00 69.19 115 GLY A C 1
ATOM 903 O O . GLY A 1 115 ? -1.807 13.466 -17.641 1.00 69.19 115 GLY A O 1
ATOM 904 N N . GLY A 1 116 ? -3.003 11.575 -17.826 1.00 69.12 116 GLY A N 1
ATOM 905 C CA . GLY A 1 116 ? -3.972 11.863 -16.765 1.00 69.12 116 GLY A CA 1
ATOM 906 C C . GLY A 1 116 ? -5.420 11.966 -17.242 1.00 69.12 116 GLY A C 1
ATOM 907 O O . GLY A 1 116 ? -6.326 11.891 -16.408 1.00 69.12 116 GLY A O 1
ATOM 908 N N . GLU A 1 117 ? -5.636 12.114 -18.552 1.00 69.88 117 GLU A N 1
ATOM 909 C CA . GLU A 1 117 ? -6.951 12.369 -19.157 1.00 69.88 117 GLU A CA 1
ATOM 910 C C . GLU A 1 117 ? -7.814 11.107 -19.270 1.00 69.88 117 GLU A C 1
ATOM 912 O O . GLU A 1 117 ? -9.033 11.168 -19.103 1.00 69.88 117 GLU A O 1
ATOM 917 N N . LEU A 1 118 ? -7.192 9.942 -19.482 1.00 76.00 118 LEU A N 1
ATOM 918 C CA . LEU A 1 118 ? -7.881 8.661 -19.629 1.00 76.00 118 LEU A CA 1
ATOM 919 C C . LEU A 1 118 ? -7.421 7.670 -18.563 1.00 76.00 118 LEU A C 1
ATOM 921 O O . LEU A 1 118 ? -6.286 7.197 -18.560 1.00 76.00 118 LEU A O 1
ATOM 925 N N . LYS A 1 119 ? -8.346 7.304 -17.669 1.00 82.56 119 LYS A N 1
ATOM 926 C CA . LYS A 1 119 ? -8.118 6.284 -16.638 1.00 82.56 119 LYS A CA 1
ATOM 927 C C . LYS A 1 119 ? -8.944 5.042 -16.927 1.00 82.56 119 LYS A C 1
ATOM 929 O O . LYS A 1 119 ? -10.157 5.055 -16.735 1.00 82.56 119 LYS A O 1
ATOM 934 N N . ALA A 1 120 ? -8.290 3.963 -17.350 1.00 84.38 120 ALA A N 1
ATOM 935 C CA . ALA A 1 120 ? -8.960 2.686 -17.597 1.00 84.38 120 ALA A CA 1
ATOM 936 C C . ALA A 1 120 ? -8.779 1.732 -16.405 1.00 84.38 120 ALA A C 1
ATOM 938 O O . ALA A 1 120 ? -7.652 1.561 -15.932 1.00 84.38 120 ALA A O 1
ATOM 939 N N . PRO A 1 121 ? -9.842 1.084 -15.900 1.00 85.50 121 PRO A N 1
ATOM 940 C CA . PRO A 1 121 ? -9.718 0.138 -14.799 1.00 85.50 121 PRO A CA 1
ATOM 941 C C . PRO A 1 121 ? -9.008 -1.139 -15.259 1.00 85.50 121 PRO A C 1
ATOM 943 O O . PRO A 1 121 ? -9.511 -1.871 -16.104 1.00 85.50 121 PRO A O 1
ATOM 946 N N . LEU A 1 122 ? -7.852 -1.434 -14.666 1.00 85.69 122 LEU A N 1
ATOM 947 C CA . LEU A 1 122 ? -7.120 -2.681 -14.895 1.00 85.69 122 LEU A CA 1
ATOM 948 C C . LEU A 1 122 ? -7.620 -3.800 -13.982 1.00 85.69 122 LEU A C 1
ATOM 950 O O . LEU A 1 122 ? -7.715 -4.963 -14.364 1.00 85.69 122 LEU A O 1
ATOM 954 N N . SER A 1 123 ? -7.905 -3.446 -12.735 1.00 86.44 123 SER A N 1
ATOM 955 C CA . SER A 1 123 ? -8.427 -4.359 -11.730 1.00 86.44 123 SER A CA 1
ATOM 956 C C . SER A 1 123 ? -9.168 -3.548 -10.685 1.00 86.44 123 SER A C 1
ATOM 958 O O . SER A 1 123 ? -8.702 -2.483 -10.292 1.00 86.44 123 SER A O 1
ATOM 960 N N . ASN A 1 124 ? -10.306 -4.054 -10.227 1.00 91.69 124 ASN A N 1
ATOM 961 C CA . ASN A 1 124 ? -11.026 -3.522 -9.082 1.00 91.69 124 ASN A CA 1
ATOM 962 C C . ASN A 1 124 ? -11.508 -4.704 -8.244 1.00 91.69 124 ASN A C 1
ATOM 964 O O . ASN A 1 124 ? -12.236 -5.569 -8.739 1.00 91.69 124 ASN A O 1
ATOM 968 N N . LYS A 1 125 ? -11.037 -4.787 -7.001 1.00 93.50 125 LYS A N 1
ATOM 969 C CA . LYS A 1 125 ? -11.356 -5.872 -6.078 1.00 93.50 125 LYS A CA 1
ATOM 970 C C . LYS A 1 125 ? -11.694 -5.294 -4.722 1.00 93.50 125 LYS A C 1
ATOM 972 O O . LYS A 1 125 ? -10.943 -4.484 -4.187 1.00 93.50 125 LYS A O 1
ATOM 977 N N . SER A 1 126 ? -12.787 -5.772 -4.148 1.00 95.31 126 SER A N 1
ATOM 978 C CA . SER A 1 126 ? -13.172 -5.439 -2.785 1.00 95.31 126 SER A CA 1
ATOM 979 C C . SER A 1 126 ? -13.235 -6.694 -1.928 1.00 95.31 126 SER A C 1
ATOM 981 O O . SER A 1 126 ? -13.540 -7.774 -2.433 1.00 95.31 126 SER A O 1
ATOM 983 N N . PHE A 1 127 ? -12.910 -6.552 -0.648 1.00 95.88 127 PHE A N 1
AT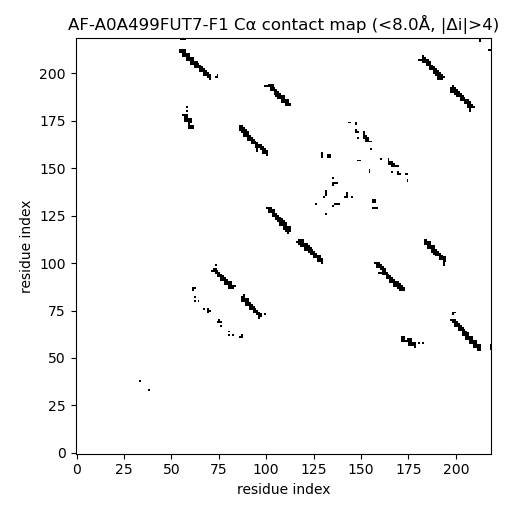OM 984 C CA . PHE A 1 127 ? -12.869 -7.646 0.311 1.00 95.88 127 PHE A CA 1
ATOM 985 C C . PHE A 1 127 ? -12.934 -7.124 1.746 1.00 95.88 127 PHE A C 1
ATOM 987 O O . PHE A 1 127 ? -12.551 -5.989 2.038 1.00 95.88 127 PHE A O 1
ATOM 994 N N . ALA A 1 128 ? -13.385 -7.973 2.665 1.00 96.06 128 ALA A N 1
ATOM 995 C CA . ALA A 1 128 ? -13.297 -7.693 4.089 1.00 96.06 128 ALA A CA 1
ATOM 996 C C . ALA A 1 128 ? -11.845 -7.887 4.563 1.00 96.06 128 ALA A C 1
ATOM 998 O O . ALA A 1 128 ? -11.248 -8.947 4.362 1.00 96.06 128 ALA A O 1
ATOM 999 N N . LEU A 1 129 ? -11.272 -6.863 5.199 1.00 95.00 129 LEU A N 1
ATOM 1000 C CA . LEU A 1 129 ? -9.864 -6.840 5.593 1.00 95.00 129 LEU A CA 1
ATOM 1001 C C . LEU A 1 129 ? -9.553 -7.910 6.642 1.00 95.00 129 LEU A C 1
ATOM 1003 O O . LEU A 1 129 ? -8.516 -8.553 6.556 1.00 95.00 129 LEU A O 1
ATOM 1007 N N . CYS A 1 130 ? -10.446 -8.140 7.606 1.00 94.12 130 CYS A N 1
ATOM 1008 C CA . CYS A 1 130 ? -10.200 -9.106 8.677 1.00 94.12 130 CYS A CA 1
ATOM 1009 C C . CYS A 1 130 ? -10.137 -10.565 8.194 1.00 94.12 130 CYS A C 1
ATOM 1011 O O . CYS A 1 130 ? -9.146 -11.234 8.495 1.00 94.12 130 CYS A O 1
ATOM 1013 N N . PRO A 1 131 ? -11.095 -11.058 7.384 1.00 95.31 131 PRO A N 1
ATOM 1014 C CA . PRO A 1 131 ? -10.960 -12.356 6.722 1.00 95.31 131 PRO A CA 1
ATOM 1015 C C . PRO A 1 131 ? -9.704 -12.461 5.853 1.00 95.31 131 PRO A C 1
ATOM 1017 O O . PRO A 1 131 ? -9.037 -13.493 5.865 1.00 95.31 131 PRO A O 1
ATOM 1020 N N . PHE A 1 132 ? -9.333 -11.386 5.147 1.00 95.25 132 PHE A N 1
ATOM 1021 C CA . PHE A 1 132 ? -8.089 -11.354 4.379 1.00 95.25 132 PHE A CA 1
ATOM 1022 C C . PHE A 1 132 ? -6.846 -11.457 5.274 1.00 95.25 132 PHE A C 1
ATOM 1024 O O . PHE A 1 132 ? -5.944 -12.220 4.960 1.00 95.25 132 PHE A O 1
ATOM 1031 N N . LEU A 1 133 ? -6.778 -10.748 6.404 1.00 94.44 133 LEU A N 1
ATOM 1032 C CA . LEU A 1 133 ? -5.642 -10.842 7.328 1.00 94.44 133 LEU A CA 1
ATOM 1033 C C . LEU A 1 133 ? -5.515 -12.243 7.949 1.00 94.44 133 LEU A C 1
ATOM 1035 O O . LEU A 1 133 ? -4.396 -12.687 8.209 1.00 94.44 133 LEU A O 1
ATOM 1039 N N . ALA A 1 134 ? -6.637 -12.941 8.152 1.00 93.94 134 ALA A N 1
ATOM 1040 C CA . ALA A 1 134 ? -6.659 -14.329 8.611 1.00 93.94 134 ALA A CA 1
ATOM 1041 C C . ALA A 1 134 ? -6.234 -15.320 7.513 1.00 93.94 134 ALA A C 1
ATOM 1043 O O . ALA A 1 134 ? -5.480 -16.252 7.788 1.00 93.94 134 ALA A O 1
ATOM 1044 N N . ASN A 1 135 ? -6.668 -15.101 6.266 1.00 95.06 135 ASN A N 1
ATOM 1045 C CA . ASN A 1 135 ? -6.280 -15.902 5.104 1.00 95.06 135 ASN A CA 1
ATOM 1046 C C . ASN A 1 135 ? -5.859 -15.022 3.905 1.00 95.06 135 ASN A C 1
ATOM 1048 O O . ASN A 1 135 ? -6.646 -14.813 2.968 1.00 95.06 13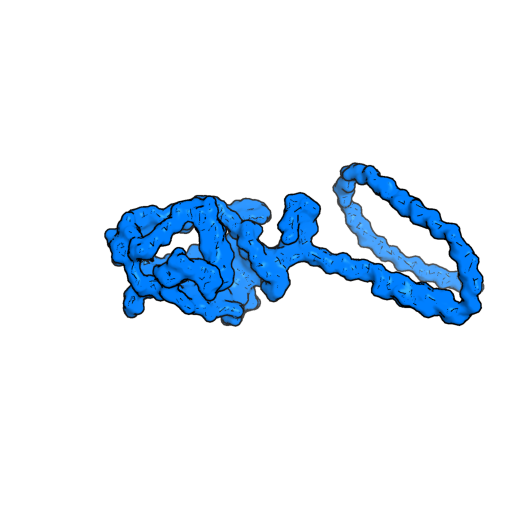5 ASN A O 1
ATOM 1052 N N . PRO A 1 136 ? -4.601 -14.537 3.883 1.00 93.44 136 PRO A N 1
ATOM 1053 C CA . PRO A 1 136 ? -4.141 -13.595 2.861 1.00 93.44 136 PRO A CA 1
ATOM 1054 C C . PRO A 1 136 ? -4.098 -14.175 1.443 1.00 93.44 136 PRO A C 1
ATOM 1056 O O . PRO A 1 136 ? -4.155 -13.428 0.469 1.00 93.44 136 PRO A O 1
ATOM 1059 N N . ALA A 1 137 ? -4.027 -15.502 1.297 1.00 93.12 137 ALA A N 1
ATOM 1060 C CA . ALA A 1 137 ? -3.970 -16.164 -0.007 1.00 93.12 137 ALA A CA 1
ATOM 1061 C C . ALA A 1 137 ? -5.286 -16.056 -0.807 1.00 93.12 137 ALA A C 1
ATOM 1063 O O . ALA A 1 137 ? -5.276 -16.257 -2.021 1.00 93.12 137 ALA A O 1
ATOM 1064 N N . SER A 1 138 ? -6.395 -15.685 -0.154 1.00 92.06 138 SER A N 1
ATOM 1065 C CA . SER A 1 138 ? -7.714 -15.478 -0.779 1.00 92.06 138 SER A CA 1
ATOM 1066 C C . SER A 1 138 ? -7.713 -14.434 -1.906 1.00 92.06 138 SER A C 1
ATOM 1068 O O . SER A 1 138 ? -8.494 -14.536 -2.852 1.00 92.06 138 SER A O 1
ATOM 1070 N N . HIS A 1 139 ? -6.806 -13.453 -1.854 1.00 90.62 139 HIS A N 1
ATOM 1071 C CA . HIS A 1 139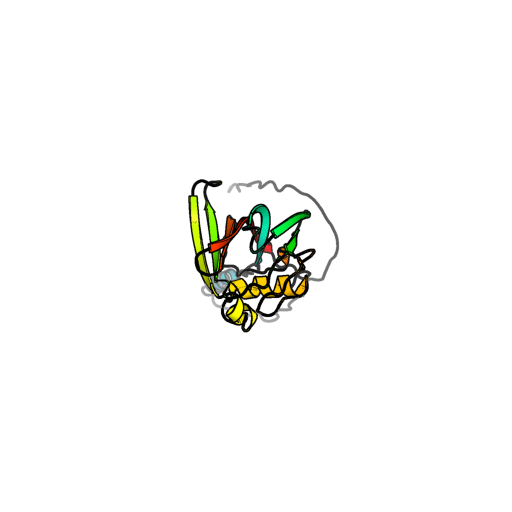 ? -6.689 -12.399 -2.859 1.00 90.62 139 HIS A CA 1
ATOM 1072 C C . HIS A 1 139 ? -5.249 -12.269 -3.353 1.00 90.62 139 HIS A C 1
ATOM 1074 O O . HIS A 1 139 ? -4.450 -11.540 -2.775 1.00 90.62 139 HIS A O 1
ATOM 1080 N N . ARG A 1 140 ? -4.924 -12.917 -4.481 1.00 87.81 140 ARG A N 1
ATOM 1081 C CA . ARG A 1 140 ? -3.552 -13.002 -5.025 1.00 87.81 140 ARG A CA 1
ATOM 1082 C C . ARG A 1 140 ? -2.827 -11.653 -5.152 1.00 87.81 140 ARG A C 1
ATOM 1084 O O . ARG A 1 140 ? -1.643 -11.574 -4.850 1.00 87.81 140 ARG A O 1
ATOM 1091 N N . TRP A 1 141 ? -3.524 -10.597 -5.572 1.00 82.31 141 TRP A N 1
ATOM 1092 C CA . TRP A 1 141 ? -2.952 -9.247 -5.691 1.00 82.31 141 TRP A CA 1
ATOM 1093 C C . TRP A 1 141 ? -2.605 -8.627 -4.343 1.00 82.31 141 TRP A C 1
ATOM 1095 O O . TRP A 1 141 ? -1.464 -8.230 -4.109 1.00 82.31 141 TRP A O 1
ATOM 1105 N N . ALA A 1 142 ? -3.585 -8.585 -3.442 1.00 89.50 142 ALA A N 1
ATOM 1106 C CA . ALA A 1 142 ? -3.391 -8.069 -2.096 1.00 89.50 142 ALA A CA 1
ATOM 1107 C C . ALA A 1 142 ? -2.362 -8.910 -1.323 1.00 89.50 142 ALA A C 1
ATOM 1109 O O . ALA A 1 142 ? -1.600 -8.363 -0.535 1.00 89.50 142 ALA A O 1
ATOM 1110 N N . TYR A 1 143 ? -2.278 -10.214 -1.601 1.00 92.75 143 TYR A N 1
ATOM 1111 C CA . TYR A 1 143 ? -1.315 -11.125 -0.995 1.00 92.75 143 TYR A CA 1
ATOM 1112 C C . TYR A 1 143 ? 0.139 -10.744 -1.281 1.00 92.75 143 TYR A C 1
ATOM 1114 O O . TYR A 1 143 ? 0.963 -10.756 -0.369 1.00 92.75 143 TYR A O 1
ATOM 1122 N N . ILE A 1 144 ? 0.461 -10.369 -2.524 1.00 90.62 144 ILE A N 1
ATOM 1123 C CA . ILE A 1 144 ? 1.820 -9.946 -2.898 1.00 90.62 144 ILE A CA 1
ATOM 1124 C C . ILE A 1 144 ? 2.223 -8.705 -2.089 1.00 90.62 144 ILE A C 1
ATOM 1126 O O . ILE A 1 144 ? 3.309 -8.661 -1.510 1.00 90.62 144 ILE A O 1
ATOM 1130 N N . ILE A 1 145 ? 1.325 -7.721 -1.998 1.00 90.50 145 ILE A N 1
ATOM 1131 C CA . ILE A 1 145 ? 1.549 -6.494 -1.221 1.00 90.50 145 ILE A CA 1
ATOM 1132 C C . ILE A 1 145 ? 1.671 -6.829 0.272 1.00 90.50 145 ILE A C 1
ATOM 1134 O O . ILE A 1 145 ? 2.598 -6.372 0.938 1.00 90.50 145 ILE A O 1
ATOM 1138 N N . TYR A 1 146 ? 0.783 -7.681 0.787 1.00 93.62 146 TYR A N 1
ATOM 1139 C CA . TYR A 1 146 ? 0.791 -8.146 2.172 1.00 93.62 146 TYR A CA 1
ATOM 1140 C C . TYR A 1 146 ? 2.116 -8.808 2.553 1.00 93.62 146 TYR A C 1
ATOM 1142 O O . TYR A 1 146 ? 2.670 -8.496 3.605 1.00 93.62 146 TYR A O 1
ATOM 1150 N N . GLN A 1 147 ? 2.660 -9.688 1.703 1.00 94.56 147 GLN A N 1
ATOM 1151 C CA . GLN A 1 147 ? 3.957 -10.316 1.961 1.00 94.56 147 GLN A CA 1
ATOM 1152 C C . GLN A 1 147 ? 5.067 -9.276 2.094 1.00 94.56 147 GLN A C 1
ATOM 1154 O O . GLN A 1 147 ? 5.932 -9.409 2.960 1.00 94.56 147 GLN A O 1
ATOM 1159 N N . GLN A 1 148 ? 5.039 -8.243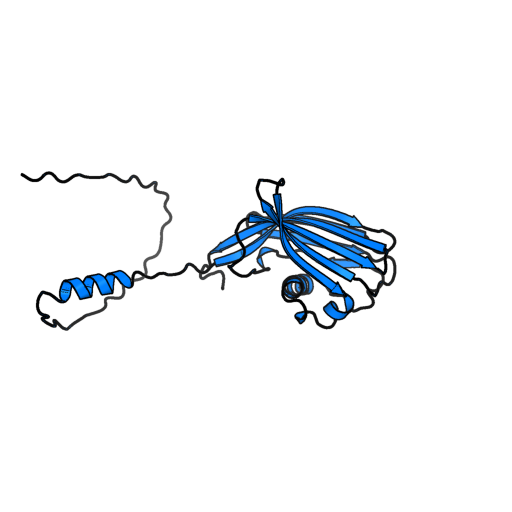 1.252 1.00 93.81 148 GLN A N 1
ATOM 1160 C CA . GLN A 1 148 ? 6.050 -7.202 1.289 1.00 93.81 148 GLN A CA 1
ATOM 1161 C C . GLN A 1 148 ? 5.921 -6.322 2.538 1.00 93.81 148 GLN A C 1
ATOM 1163 O O . GLN A 1 148 ? 6.923 -6.054 3.193 1.00 93.81 148 GLN A O 1
ATOM 1168 N N . LEU A 1 149 ? 4.702 -5.952 2.935 1.00 94.00 149 LEU A N 1
ATOM 1169 C CA . LEU A 1 149 ? 4.464 -5.216 4.181 1.00 94.00 149 LEU A CA 1
ATOM 1170 C C . LEU A 1 149 ? 4.875 -6.030 5.414 1.00 94.00 149 LEU A C 1
ATOM 1172 O O . LEU A 1 149 ? 5.553 -5.503 6.293 1.00 94.00 149 LEU A O 1
ATOM 1176 N N . LYS A 1 150 ? 4.559 -7.331 5.442 1.00 94.75 150 LYS A N 1
ATOM 1177 C CA . LYS A 1 150 ? 4.928 -8.247 6.534 1.00 94.75 150 LYS A CA 1
ATOM 1178 C C . LYS A 1 150 ? 6.440 -8.348 6.756 1.00 94.75 150 LYS A C 1
ATOM 1180 O O . LYS A 1 150 ? 6.873 -8.621 7.870 1.00 94.75 150 LYS A O 1
ATOM 1185 N N . ARG A 1 151 ? 7.251 -8.137 5.715 1.00 94.94 151 ARG A N 1
ATOM 1186 C CA . ARG A 1 151 ? 8.721 -8.095 5.829 1.00 94.94 151 ARG A CA 1
ATOM 1187 C C . ARG A 1 151 ? 9.240 -6.776 6.406 1.00 94.94 151 ARG A C 1
ATOM 1189 O O . ARG A 1 151 ? 10.350 -6.745 6.922 1.00 94.94 151 ARG A O 1
ATOM 1196 N N . CYS A 1 152 ? 8.463 -5.700 6.304 1.00 95.12 152 CYS A N 1
ATOM 1197 C CA . CYS A 1 152 ? 8.872 -4.338 6.657 1.00 95.12 152 CYS A CA 1
ATOM 1198 C C . CYS A 1 152 ? 8.334 -3.854 8.011 1.00 95.12 152 CYS A C 1
ATOM 1200 O O . CYS A 1 152 ? 8.687 -2.757 8.447 1.00 95.12 152 CYS A O 1
ATOM 1202 N N . GLY A 1 153 ? 7.466 -4.631 8.658 1.00 93.00 153 GLY A N 1
ATOM 1203 C CA . GLY A 1 153 ? 6.872 -4.287 9.942 1.00 93.00 153 GLY A CA 1
ATOM 1204 C C . GLY A 1 153 ? 5.933 -5.376 10.464 1.00 93.00 153 GLY A C 1
ATOM 1205 O O . GLY A 1 153 ? 5.600 -6.316 9.734 1.00 93.00 153 GLY A O 1
ATOM 1206 N N . PRO A 1 154 ? 5.503 -5.271 11.732 1.00 92.62 154 PRO A N 1
ATOM 1207 C CA . PRO A 1 154 ? 4.526 -6.189 12.295 1.00 92.62 154 PRO A CA 1
ATOM 1208 C C . PRO A 1 154 ? 3.192 -6.050 11.555 1.00 92.62 154 PRO A C 1
ATOM 1210 O O . PRO A 1 154 ? 2.793 -4.957 11.172 1.00 92.62 154 PRO A O 1
ATOM 1213 N N . ILE A 1 155 ? 2.485 -7.162 11.372 1.00 91.56 155 ILE A N 1
ATOM 1214 C CA . ILE A 1 155 ? 1.110 -7.166 10.866 1.00 91.56 155 ILE A CA 1
ATOM 1215 C C . ILE A 1 155 ? 0.181 -7.385 12.054 1.00 91.56 155 ILE A C 1
ATOM 1217 O O . ILE A 1 155 ? 0.384 -8.321 12.830 1.00 91.56 155 ILE A O 1
ATOM 1221 N N . THR A 1 156 ? -0.835 -6.537 12.195 1.00 90.81 156 THR A N 1
ATOM 1222 C CA . THR A 1 156 ? -1.835 -6.694 13.255 1.00 90.81 156 THR A CA 1
ATOM 1223 C C . THR A 1 156 ? -2.789 -7.838 12.918 1.00 90.81 156 THR A C 1
ATOM 1225 O O . THR A 1 156 ? -3.069 -8.130 11.753 1.00 90.81 156 THR A O 1
ATOM 1228 N N . LYS A 1 157 ? -3.288 -8.512 13.954 1.00 90.75 157 LYS A N 1
ATOM 1229 C CA . LYS A 1 157 ? -4.439 -9.412 13.826 1.00 90.75 157 LYS A CA 1
ATOM 1230 C C . LYS A 1 157 ? -5.714 -8.596 14.024 1.00 90.75 157 LYS A C 1
ATOM 1232 O O . LYS A 1 157 ? -5.667 -7.547 14.661 1.00 90.75 157 LYS A O 1
ATOM 1237 N N . CYS A 1 158 ? -6.833 -9.075 13.489 1.00 92.19 158 CYS A N 1
ATOM 1238 C CA . CYS A 1 158 ? -8.126 -8.483 13.811 1.00 92.19 158 CYS A CA 1
ATOM 1239 C C . CYS A 1 158 ? -8.631 -8.947 15.190 1.00 92.19 158 CYS A C 1
ATOM 1241 O O . CYS A 1 158 ? -8.380 -10.100 15.550 1.00 92.19 158 CYS A O 1
ATOM 1243 N N . PRO A 1 159 ? -9.367 -8.092 15.924 1.00 95.31 159 PRO A N 1
ATOM 1244 C CA . PRO A 1 159 ? -9.663 -6.690 15.595 1.00 95.31 159 PRO A CA 1
ATOM 1245 C C . PRO A 1 159 ? -8.405 -5.804 15.684 1.00 95.31 159 PRO A C 1
ATOM 1247 O O . PRO A 1 159 ? -7.521 -6.074 16.492 1.00 95.31 159 PRO A O 1
ATOM 1250 N N . ILE A 1 160 ? -8.295 -4.776 14.830 1.00 96.31 160 ILE A N 1
ATOM 1251 C CA . ILE A 1 160 ? -7.100 -3.916 14.784 1.00 96.31 160 ILE A CA 1
ATOM 1252 C C . ILE A 1 160 ? -7.025 -3.124 16.096 1.00 96.31 160 ILE A C 1
ATOM 1254 O O . ILE A 1 160 ? -7.956 -2.363 16.372 1.00 96.31 160 ILE A O 1
ATOM 1258 N N . PRO A 1 161 ? -5.965 -3.295 16.908 1.00 96.50 161 PRO A N 1
ATOM 1259 C CA . PRO A 1 161 ? -5.863 -2.643 18.205 1.00 96.50 161 PRO A CA 1
ATOM 1260 C C . PRO A 1 161 ? -5.541 -1.152 18.070 1.00 96.50 161 PRO A C 1
ATOM 1262 O O . PRO A 1 161 ? -5.080 -0.686 17.028 1.00 96.50 161 PRO A O 1
ATOM 1265 N N . VAL A 1 162 ? -5.742 -0.420 19.167 1.00 97.75 162 VAL A N 1
ATOM 1266 C CA . VAL A 1 162 ? -5.291 0.971 19.300 1.00 97.75 162 VAL A CA 1
ATOM 1267 C C . VAL A 1 162 ? -3.775 1.037 19.169 1.00 97.75 162 VAL A C 1
ATOM 1269 O O . VAL A 1 162 ? -3.061 0.222 19.754 1.00 97.75 162 VAL A O 1
ATOM 1272 N N . GLY A 1 163 ? -3.289 2.048 18.455 1.00 96.88 163 GLY A N 1
ATOM 1273 C CA . GLY A 1 163 ? -1.872 2.377 18.400 1.00 96.88 163 GLY A CA 1
ATOM 1274 C C . GLY A 1 163 ? -1.294 2.444 16.988 1.00 96.88 163 GLY A C 1
ATOM 1275 O O . GLY A 1 163 ? -2.028 2.422 15.993 1.00 96.88 163 GLY A O 1
ATOM 1276 N N . PRO A 1 164 ? 0.038 2.592 16.898 1.00 96.12 164 PRO A N 1
ATOM 1277 C CA . PRO A 1 164 ? 0.727 2.761 15.634 1.00 96.12 164 PRO A CA 1
ATOM 1278 C C . PRO A 1 164 ? 1.046 1.421 14.959 1.00 96.12 164 PRO A C 1
ATOM 1280 O O . PRO A 1 164 ? 1.539 0.479 15.577 1.00 96.12 164 PRO A O 1
ATOM 1283 N N . LEU A 1 165 ? 0.859 1.387 13.646 1.00 96.44 165 LEU A N 1
ATOM 1284 C CA . LEU A 1 165 ? 1.290 0.337 12.738 1.00 96.44 165 LEU A CA 1
ATOM 1285 C C . LEU A 1 165 ? 2.264 0.946 11.732 1.00 96.44 165 LEU A C 1
ATOM 1287 O O . LEU A 1 165 ? 1.876 1.778 10.914 1.00 96.44 165 LEU A O 1
ATOM 1291 N N . VAL A 1 166 ? 3.536 0.558 11.810 1.00 9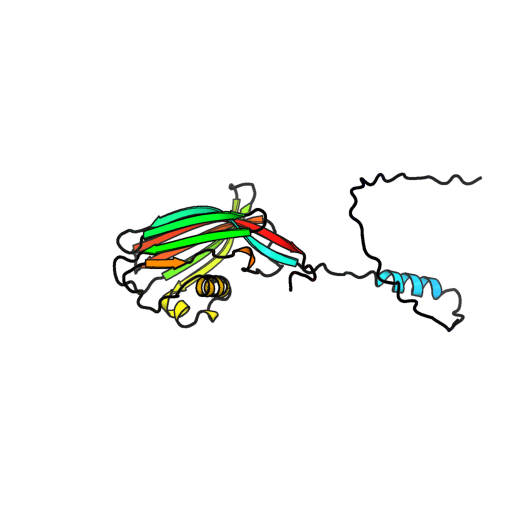6.94 166 VAL A N 1
ATOM 1292 C CA . VAL A 1 166 ? 4.618 1.212 11.066 1.00 96.94 166 VAL A CA 1
ATOM 1293 C C . VAL A 1 166 ? 5.324 0.215 10.153 1.00 96.94 166 VAL A C 1
ATOM 1295 O O . VAL A 1 166 ? 5.823 -0.812 10.607 1.00 96.94 166 VAL A O 1
ATOM 1298 N N . PHE A 1 167 ? 5.427 0.573 8.877 1.00 97.00 167 PHE A N 1
ATOM 1299 C CA . PHE A 1 167 ? 6.170 -0.139 7.844 1.00 97.00 167 PHE A CA 1
ATOM 1300 C C . PHE A 1 167 ? 7.267 0.775 7.306 1.00 97.00 167 PHE A C 1
ATOM 1302 O O . PHE A 1 167 ? 6.986 1.865 6.805 1.00 97.00 167 PHE A O 1
ATOM 1309 N N . ARG A 1 168 ? 8.529 0.352 7.403 1.00 95.50 168 ARG A N 1
ATOM 1310 C CA . ARG A 1 168 ? 9.673 1.167 6.967 1.00 95.50 168 ARG A CA 1
ATOM 1311 C C . ARG A 1 168 ? 10.370 0.543 5.769 1.00 95.50 168 ARG A C 1
ATOM 1313 O O . ARG A 1 168 ? 10.561 -0.668 5.715 1.00 95.50 168 ARG A O 1
ATOM 1320 N N . GLY A 1 169 ? 10.781 1.388 4.829 1.00 94.44 169 GLY A N 1
ATOM 1321 C CA . GLY A 1 169 ? 11.602 1.003 3.688 1.00 94.44 169 GLY A CA 1
ATOM 1322 C C . GLY A 1 169 ? 10.950 -0.048 2.795 1.00 94.44 169 GLY A C 1
ATOM 1323 O O . GLY A 1 169 ? 11.632 -0.977 2.363 1.00 94.44 169 GLY A O 1
ATOM 1324 N N . VAL A 1 170 ? 9.644 0.069 2.538 1.00 94.88 170 VAL A N 1
ATOM 1325 C CA . VAL A 1 170 ? 8.893 -0.915 1.752 1.00 94.88 170 VAL A CA 1
ATOM 1326 C C . VAL A 1 170 ? 9.430 -0.940 0.323 1.00 94.88 170 VAL A C 1
ATOM 1328 O O . VAL A 1 170 ? 9.132 -0.068 -0.477 1.00 94.88 170 VAL A O 1
ATOM 1331 N N . SER A 1 171 ? 10.245 -1.940 -0.005 1.00 93.75 171 SER A N 1
ATOM 1332 C CA . SER A 1 171 ? 10.821 -2.087 -1.345 1.00 93.75 171 SER A CA 1
ATOM 1333 C C . SER A 1 171 ? 9.740 -2.382 -2.386 1.00 93.75 171 SER A C 1
ATOM 1335 O O . SER A 1 171 ? 9.176 -3.478 -2.403 1.00 93.75 171 SER A O 1
ATOM 1337 N N . LEU A 1 172 ? 9.453 -1.425 -3.272 1.00 92.62 172 LEU A N 1
ATOM 1338 C CA . LEU A 1 172 ? 8.517 -1.659 -4.375 1.00 92.62 172 LEU A CA 1
ATOM 1339 C C . LEU A 1 172 ? 9.131 -2.499 -5.494 1.00 92.62 172 LEU A C 1
ATOM 1341 O O . LEU A 1 172 ? 8.417 -3.253 -6.143 1.00 92.62 172 LEU A O 1
ATOM 1345 N N . SER A 1 173 ? 10.453 -2.459 -5.669 1.00 90.00 173 SER A N 1
ATOM 1346 C CA . SER A 1 173 ? 11.146 -3.320 -6.636 1.00 90.00 173 SER A CA 1
ATOM 1347 C C . SER A 1 173 ? 11.114 -4.806 -6.246 1.00 90.00 173 SER A C 1
ATOM 1349 O O . SER A 1 173 ? 11.280 -5.672 -7.107 1.00 90.00 173 SER A O 1
ATOM 1351 N N . ALA A 1 174 ? 10.862 -5.119 -4.968 1.00 90.12 174 ALA A N 1
ATOM 1352 C CA . ALA A 1 174 ? 10.615 -6.480 -4.498 1.00 90.12 174 ALA A CA 1
ATOM 1353 C C . ALA A 1 174 ? 9.213 -7.006 -4.867 1.00 90.12 174 ALA A C 1
ATOM 1355 O O . ALA A 1 174 ? 8.990 -8.219 -4.838 1.00 90.12 174 ALA A O 1
ATOM 1356 N N . ILE A 1 175 ? 8.277 -6.126 -5.238 1.00 90.94 175 ILE A N 1
ATOM 1357 C CA . ILE A 1 175 ? 6.951 -6.504 -5.729 1.00 90.94 175 ILE A CA 1
ATOM 1358 C C . ILE A 1 175 ? 7.083 -6.869 -7.206 1.00 90.94 175 ILE A C 1
ATOM 1360 O O . ILE A 1 175 ? 7.174 -6.009 -8.079 1.00 90.94 175 ILE A O 1
ATOM 1364 N N . ARG A 1 176 ? 7.096 -8.172 -7.487 1.00 88.44 176 ARG A N 1
ATOM 1365 C CA . ARG A 1 176 ? 7.194 -8.695 -8.851 1.00 88.44 176 ARG A CA 1
ATOM 1366 C C . ARG A 1 176 ? 5.810 -8.981 -9.395 1.00 88.44 176 ARG A C 1
ATOM 1368 O O . ARG A 1 176 ? 5.122 -9.886 -8.922 1.00 88.44 176 ARG A O 1
ATOM 1375 N N . LEU A 1 177 ? 5.414 -8.204 -10.390 1.00 87.31 177 LEU A N 1
ATOM 1376 C CA . LEU A 1 177 ? 4.164 -8.402 -11.096 1.00 87.31 177 LEU A CA 1
ATOM 1377 C C . LEU A 1 177 ? 4.369 -9.345 -12.287 1.00 87.31 177 LEU A C 1
ATOM 1379 O O . LEU A 1 177 ? 5.469 -9.405 -12.850 1.00 87.31 177 LEU A O 1
ATOM 1383 N N . PRO A 1 178 ? 3.318 -10.079 -12.688 1.00 82.38 178 PRO A N 1
ATOM 1384 C CA . PRO A 1 178 ? 3.351 -10.890 -13.897 1.00 82.38 178 PRO A CA 1
ATOM 1385 C C . PRO A 1 178 ? 3.775 -10.093 -15.149 1.00 82.38 178 PRO A C 1
ATOM 1387 O O . PRO A 1 178 ? 3.502 -8.897 -15.244 1.00 82.38 178 PRO A O 1
ATOM 1390 N N . PRO A 1 179 ? 4.375 -10.741 -16.160 1.00 83.31 179 PRO A N 1
ATOM 1391 C CA . PRO A 1 179 ? 4.896 -10.057 -17.348 1.00 83.31 179 PRO A CA 1
ATOM 1392 C C . PRO A 1 179 ? 3.815 -9.492 -18.285 1.00 83.31 179 PRO A C 1
ATOM 1394 O O . PRO A 1 179 ? 4.143 -8.724 -19.190 1.00 83.31 179 PRO A O 1
ATOM 1397 N N . PHE A 1 180 ? 2.539 -9.841 -18.076 1.00 82.00 180 PHE A N 1
ATOM 1398 C CA . PHE A 1 180 ? 1.417 -9.310 -18.859 1.00 82.00 180 PHE A CA 1
ATOM 1399 C C . PHE A 1 180 ? 1.038 -7.868 -18.489 1.00 82.00 180 PHE A C 1
ATOM 1401 O O . PHE A 1 180 ? 0.223 -7.260 -19.179 1.00 82.00 180 PHE A O 1
ATOM 1408 N N . PHE A 1 181 ? 1.601 -7.305 -17.414 1.00 85.12 181 PHE A N 1
ATOM 1409 C CA . PHE A 1 181 ? 1.389 -5.895 -17.102 1.00 85.12 181 PHE A CA 1
ATOM 1410 C C . PHE A 1 181 ? 2.112 -5.015 -18.127 1.00 85.12 181 PHE A C 1
ATOM 1412 O O . PHE A 1 181 ? 3.315 -5.199 -18.345 1.00 85.12 181 PHE A O 1
ATOM 1419 N N . PRO A 1 182 ? 1.413 -4.058 -18.761 1.00 86.38 182 PRO A N 1
ATOM 1420 C CA . PRO A 1 182 ? 2.060 -3.126 -19.667 1.00 86.38 182 PRO A CA 1
ATOM 1421 C C . PRO A 1 182 ? 2.986 -2.190 -18.888 1.00 86.38 182 PRO A C 1
ATOM 1423 O O . PRO A 1 182 ? 2.724 -1.847 -17.733 1.00 86.38 182 PRO A O 1
ATOM 1426 N N . GLU A 1 183 ? 4.062 -1.756 -19.537 1.00 90.56 183 GLU A N 1
ATOM 1427 C CA . GLU A 1 183 ? 4.863 -0.646 -19.033 1.00 90.56 183 GLU A CA 1
ATOM 1428 C C . GLU A 1 183 ? 4.095 0.654 -19.271 1.00 90.56 183 GLU A C 1
ATOM 1430 O O . GLU A 1 183 ? 3.914 1.083 -20.407 1.00 90.56 183 GLU A O 1
ATOM 1435 N N . THR A 1 184 ? 3.569 1.235 -18.197 1.00 90.88 184 THR A N 1
ATOM 1436 C CA . THR A 1 184 ? 2.710 2.419 -18.258 1.00 90.88 184 THR A CA 1
ATOM 1437 C C . THR A 1 184 ? 2.595 3.083 -16.889 1.00 90.88 184 THR A C 1
ATOM 1439 O O . THR A 1 184 ? 2.966 2.501 -15.863 1.00 90.88 184 THR A O 1
ATOM 1442 N N . ASN A 1 185 ? 2.075 4.306 -16.865 1.00 92.75 185 ASN A N 1
ATOM 1443 C CA . ASN A 1 185 ? 1.714 4.980 -15.629 1.00 92.75 185 ASN A CA 1
ATOM 1444 C C . ASN A 1 185 ? 0.426 4.373 -15.068 1.00 92.75 185 ASN A C 1
ATOM 1446 O O . ASN A 1 185 ? -0.475 3.968 -15.805 1.00 92.75 185 ASN A O 1
ATOM 1450 N N . VAL A 1 186 ? 0.346 4.286 -13.745 1.00 93.12 186 VAL A N 1
ATOM 1451 C CA . VAL A 1 186 ? -0.813 3.722 -13.056 1.00 93.12 186 VAL A CA 1
ATOM 1452 C C . VAL A 1 186 ? -1.186 4.553 -11.843 1.00 93.12 186 VAL A C 1
ATOM 1454 O O . VAL A 1 186 ? -0.342 5.188 -11.205 1.00 93.12 186 VAL A O 1
ATOM 1457 N N . VAL A 1 187 ? -2.467 4.488 -11.494 1.00 94.50 187 VAL A N 1
ATOM 1458 C CA . VAL A 1 187 ? -2.997 5.004 -10.236 1.00 94.50 187 VAL A CA 1
ATOM 1459 C C . VAL A 1 187 ? -3.569 3.839 -9.444 1.00 94.50 187 VAL A C 1
ATOM 1461 O O . VAL A 1 187 ? -4.550 3.223 -9.862 1.00 94.50 187 VAL A O 1
ATOM 1464 N N . ALA A 1 188 ? -2.970 3.534 -8.295 1.00 93.56 188 ALA A N 1
ATOM 1465 C CA . ALA A 1 188 ? -3.543 2.588 -7.347 1.00 93.56 188 ALA A CA 1
ATOM 1466 C C . ALA A 1 188 ? -4.440 3.342 -6.361 1.00 93.56 188 ALA A C 1
ATOM 1468 O O . ALA A 1 188 ? -4.001 4.273 -5.689 1.00 93.56 188 ALA A O 1
ATOM 1469 N N . VAL A 1 189 ? -5.706 2.953 -6.292 1.00 95.62 189 VAL A N 1
ATOM 1470 C CA . VAL A 1 189 ? -6.720 3.542 -5.419 1.00 95.62 189 VAL A CA 1
ATOM 1471 C C . VAL A 1 189 ? -7.076 2.525 -4.346 1.00 95.62 189 VAL A C 1
ATOM 1473 O O . VAL A 1 189 ? -7.490 1.411 -4.663 1.00 95.62 189 VAL A O 1
ATOM 1476 N N . ILE A 1 190 ? -6.922 2.904 -3.082 1.00 96.31 190 ILE A N 1
ATOM 1477 C CA . ILE A 1 190 ? -7.244 2.071 -1.927 1.00 96.31 190 ILE A CA 1
ATOM 1478 C C . ILE A 1 190 ? -8.290 2.816 -1.113 1.00 96.31 190 ILE A C 1
ATOM 1480 O O . ILE A 1 190 ? -8.022 3.877 -0.563 1.00 96.31 190 ILE A O 1
ATOM 1484 N N . LYS A 1 191 ? -9.487 2.245 -1.028 1.00 97.62 191 LYS A N 1
ATOM 1485 C CA . LYS A 1 191 ? -10.578 2.780 -0.217 1.00 97.62 191 LYS A CA 1
ATOM 1486 C C . LYS A 1 191 ? -10.921 1.800 0.875 1.00 97.62 191 LYS A C 1
ATOM 1488 O O . LYS A 1 191 ? -11.065 0.611 0.606 1.00 97.62 191 LYS A O 1
ATOM 1493 N N . THR A 1 192 ? -11.107 2.286 2.086 1.00 97.56 192 THR A N 1
ATOM 1494 C CA . THR A 1 192 ? -11.570 1.474 3.203 1.00 97.56 192 THR A CA 1
ATOM 1495 C C . THR A 1 192 ? -12.744 2.148 3.890 1.00 97.56 192 THR A C 1
ATOM 1497 O O . THR A 1 192 ? -12.807 3.374 3.985 1.00 97.56 192 THR A O 1
ATOM 1500 N N . LYS A 1 193 ? -13.693 1.340 4.353 1.00 97.81 193 LYS A N 1
ATOM 1501 C CA . LYS A 1 193 ? -14.871 1.793 5.093 1.00 97.81 193 LYS A CA 1
ATOM 1502 C C . LYS A 1 193 ? -15.104 0.909 6.309 1.00 97.81 193 LYS A C 1
ATOM 1504 O O . LYS A 1 193 ? -14.769 -0.275 6.284 1.00 97.81 193 LYS A O 1
ATOM 1509 N N . VAL A 1 194 ? -15.717 1.481 7.337 1.00 97.12 194 VAL A N 1
ATOM 1510 C CA . VAL A 1 194 ? -16.198 0.765 8.523 1.00 97.12 194 VAL A CA 1
ATOM 1511 C C . VAL A 1 194 ? -17.709 0.957 8.568 1.00 97.12 194 VAL A C 1
ATOM 1513 O O . VAL A 1 194 ? -18.204 2.077 8.702 1.00 97.12 194 VAL A O 1
ATOM 1516 N N . GLY A 1 195 ? -18.460 -0.126 8.364 1.00 93.94 195 GLY A N 1
ATOM 1517 C CA . GLY A 1 195 ? -19.900 -0.039 8.120 1.00 93.94 195 GLY A CA 1
ATOM 1518 C C . GLY A 1 195 ? -20.216 0.800 6.872 1.00 93.94 195 GLY A C 1
ATOM 1519 O O . GLY A 1 195 ? -19.883 0.409 5.749 1.00 93.94 195 GLY A O 1
ATOM 1520 N N . LYS A 1 196 ? -20.870 1.952 7.066 1.00 93.94 196 LYS A N 1
ATOM 1521 C CA . LYS A 1 196 ? -21.223 2.907 5.995 1.00 93.94 196 LYS A CA 1
ATOM 1522 C C . LYS A 1 196 ? -20.289 4.122 5.922 1.00 93.94 196 LYS A C 1
ATOM 1524 O O . LYS A 1 196 ? -20.385 4.885 4.967 1.00 93.94 196 LYS A O 1
ATOM 1529 N N . GLU A 1 197 ? -19.398 4.303 6.896 1.00 96.75 197 GLU A N 1
ATOM 1530 C CA . GLU A 1 197 ? -18.506 5.464 6.967 1.00 96.75 197 GLU A CA 1
ATOM 1531 C C . GLU A 1 197 ? -17.188 5.191 6.233 1.00 96.75 197 GLU A C 1
ATOM 1533 O O . GLU A 1 197 ? -16.579 4.132 6.409 1.00 96.75 197 GLU A O 1
ATOM 1538 N N . SER A 1 198 ? -16.725 6.154 5.429 1.00 96.81 198 SER A N 1
ATOM 1539 C CA . SER A 1 198 ? -15.377 6.110 4.852 1.00 96.81 198 SER A CA 1
ATOM 1540 C C . SER A 1 198 ? -14.341 6.240 5.968 1.00 96.81 198 SER A C 1
ATOM 1542 O O . SER A 1 198 ? -14.451 7.120 6.826 1.00 96.81 198 SER A O 1
ATOM 1544 N N . MET A 1 199 ? -13.357 5.345 5.966 1.00 97.56 199 MET A N 1
ATOM 1545 C CA . MET A 1 199 ? -12.256 5.338 6.926 1.00 97.56 199 MET A CA 1
ATOM 1546 C C . MET A 1 199 ? -10.986 5.934 6.317 1.00 97.56 199 MET A C 1
ATOM 1548 O O . MET A 1 199 ? -10.328 6.742 6.963 1.00 97.56 199 MET A O 1
ATOM 1552 N N . HIS A 1 200 ? -10.641 5.531 5.095 1.00 97.88 200 HIS A N 1
ATOM 1553 C CA . HIS A 1 200 ? -9.426 5.966 4.407 1.00 97.88 200 HIS A CA 1
ATOM 1554 C C . HIS A 1 200 ? -9.623 5.872 2.893 1.00 97.88 200 HIS A C 1
ATOM 1556 O O . HIS A 1 200 ? -10.061 4.828 2.404 1.00 97.88 200 HIS A O 1
ATOM 1562 N N . ASP A 1 201 ? -9.275 6.923 2.156 1.00 97.94 201 ASP A N 1
ATOM 1563 C CA . ASP A 1 201 ? -9.209 6.944 0.690 1.00 97.94 201 ASP A CA 1
ATOM 1564 C C . ASP A 1 201 ? -7.805 7.394 0.286 1.00 97.94 201 ASP A C 1
ATOM 1566 O O . ASP A 1 201 ? -7.415 8.526 0.552 1.00 97.94 201 ASP A O 1
ATOM 1570 N N . SER A 1 202 ? -7.022 6.513 -0.334 1.00 97.00 202 SER A N 1
ATOM 1571 C CA . SER A 1 202 ? -5.701 6.853 -0.854 1.00 97.00 202 SER A CA 1
ATOM 1572 C C . SER A 1 202 ? -5.557 6.565 -2.338 1.00 97.00 202 SER A C 1
ATOM 1574 O O . SER A 1 202 ? -6.086 5.599 -2.888 1.00 97.00 202 SER A O 1
ATOM 1576 N N . ARG A 1 203 ? -4.802 7.442 -2.997 1.00 96.56 203 ARG A N 1
ATOM 1577 C CA . ARG A 1 203 ? -4.462 7.411 -4.413 1.00 96.56 203 ARG A CA 1
ATOM 1578 C C . ARG A 1 203 ? -2.957 7.521 -4.556 1.00 96.56 203 ARG A C 1
ATOM 1580 O O . ARG A 1 203 ? -2.354 8.529 -4.197 1.00 96.56 203 ARG A O 1
ATOM 1587 N N . TRP A 1 204 ? -2.374 6.484 -5.121 1.00 95.31 204 TRP A N 1
ATOM 1588 C CA . TRP A 1 204 ? -0.944 6.322 -5.285 1.00 95.31 204 TRP A CA 1
ATOM 1589 C C . TRP A 1 204 ? -0.616 6.417 -6.764 1.00 95.31 204 TRP A C 1
ATOM 1591 O O . TRP A 1 204 ? -1.081 5.601 -7.560 1.00 95.31 204 TRP A O 1
ATOM 1601 N N . TYR A 1 205 ? 0.154 7.434 -7.126 1.00 94.25 205 TYR A N 1
ATOM 1602 C CA . TYR A 1 205 ? 0.527 7.734 -8.499 1.00 94.25 205 TYR A CA 1
ATOM 1603 C C . TYR A 1 205 ? 1.916 7.183 -8.766 1.00 94.25 205 TYR A C 1
ATOM 1605 O O . TYR A 1 205 ? 2.858 7.427 -8.009 1.00 94.25 205 TYR A O 1
ATOM 1613 N N . GLY A 1 206 ? 2.062 6.452 -9.860 1.00 93.56 206 GLY A N 1
ATOM 1614 C CA . GLY A 1 206 ? 3.317 5.805 -10.185 1.00 93.56 206 GLY A CA 1
ATOM 1615 C C . GLY A 1 206 ? 3.289 5.186 -11.565 1.00 93.56 206 GLY A C 1
ATOM 1616 O O . GLY A 1 206 ? 2.571 5.636 -12.455 1.00 93.56 206 GLY A O 1
ATOM 1617 N N . GLY A 1 207 ? 4.071 4.133 -11.734 1.00 92.25 207 GLY A N 1
ATOM 1618 C CA . GLY A 1 207 ? 4.069 3.372 -12.969 1.00 92.25 207 GLY A CA 1
ATOM 1619 C C . GLY A 1 207 ? 4.614 1.973 -12.783 1.00 92.25 207 GLY A C 1
ATOM 1620 O O . GLY A 1 207 ? 5.084 1.587 -11.711 1.00 92.25 207 GLY A O 1
ATOM 1621 N N . LEU A 1 208 ? 4.528 1.219 -13.864 1.00 91.88 208 LEU A N 1
ATOM 1622 C CA . LEU A 1 208 ? 5.019 -0.138 -13.990 1.00 91.88 208 LEU A CA 1
ATOM 1623 C C . LEU A 1 208 ? 6.189 -0.125 -14.966 1.00 91.88 208 LEU A C 1
ATOM 1625 O O . LEU A 1 208 ? 6.050 0.396 -16.068 1.00 91.88 208 LEU A O 1
ATOM 1629 N N . ARG A 1 209 ? 7.337 -0.674 -14.565 1.00 91.19 209 ARG A N 1
ATOM 1630 C CA . ARG A 1 209 ? 8.545 -0.747 -15.402 1.00 91.19 209 ARG A CA 1
ATOM 1631 C C . ARG A 1 209 ? 8.959 -2.185 -15.610 1.00 91.19 209 ARG A C 1
ATOM 1633 O O . ARG A 1 209 ? 8.917 -2.979 -14.668 1.00 91.19 209 ARG A O 1
ATOM 1640 N N . ARG A 1 210 ? 9.390 -2.513 -16.827 1.00 90.88 210 ARG A N 1
ATOM 1641 C CA . ARG A 1 210 ? 10.029 -3.799 -17.096 1.00 90.88 210 ARG A CA 1
ATOM 1642 C C . ARG A 1 210 ? 11.466 -3.766 -16.597 1.00 90.88 210 ARG A C 1
ATOM 1644 O O . ARG A 1 210 ? 12.194 -2.801 -16.800 1.00 90.88 210 ARG A O 1
ATOM 1651 N N . VAL A 1 211 ? 11.868 -4.840 -15.935 1.00 87.06 211 VAL A N 1
ATOM 1652 C CA . VAL A 1 211 ? 13.246 -5.060 -15.504 1.00 87.06 211 VAL A CA 1
ATOM 1653 C C . VAL A 1 211 ? 13.721 -6.355 -16.137 1.00 87.06 211 VAL A C 1
ATOM 1655 O O . VAL A 1 211 ? 13.180 -7.425 -15.850 1.00 87.06 211 VAL A O 1
ATOM 1658 N N . THR A 1 212 ? 14.732 -6.248 -16.998 1.00 86.88 212 THR A N 1
ATOM 1659 C CA . THR A 1 212 ? 15.383 -7.399 -17.626 1.00 86.88 212 THR A CA 1
ATOM 1660 C C . THR A 1 212 ? 16.085 -8.242 -16.567 1.00 86.88 212 THR A C 1
ATOM 1662 O O . THR A 1 212 ? 16.795 -7.727 -15.694 1.00 86.88 212 THR A O 1
ATOM 1665 N N . CYS A 1 213 ? 15.886 -9.554 -16.639 1.00 82.38 213 CYS A N 1
ATOM 1666 C CA . CYS A 1 213 ? 16.569 -10.512 -15.787 1.00 82.38 213 CYS A CA 1
ATOM 1667 C C . CYS A 1 213 ? 18.066 -10.503 -16.113 1.00 82.38 213 CYS A C 1
ATOM 1669 O O . CYS A 1 213 ? 18.468 -10.732 -17.250 1.00 82.38 213 CYS A O 1
ATOM 1671 N N . LYS A 1 214 ? 18.900 -10.256 -15.103 1.00 82.44 214 LYS A N 1
ATOM 1672 C CA . LYS A 1 214 ? 20.357 -1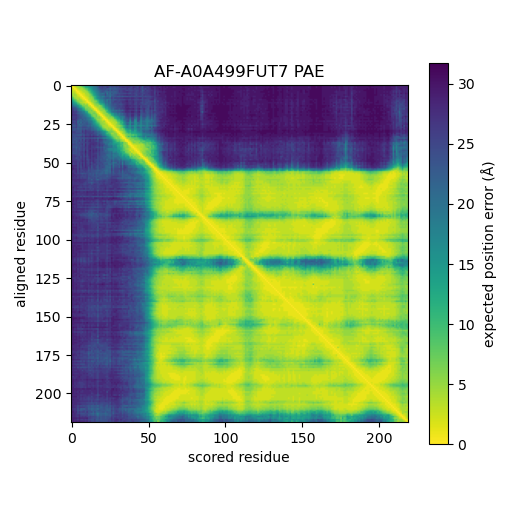0.430 -15.186 1.00 82.44 214 LYS A CA 1
ATOM 1673 C C . LYS A 1 214 ? 20.749 -11.640 -14.335 1.00 82.44 214 LYS A C 1
ATOM 1675 O O . LYS A 1 214 ? 20.042 -11.911 -13.369 1.00 82.44 214 LYS A O 1
ATOM 1680 N N . PRO A 1 215 ? 21.882 -12.320 -14.582 1.00 75.12 215 PRO A N 1
ATOM 1681 C CA . PRO A 1 215 ? 22.344 -13.413 -13.714 1.00 75.12 215 PRO A CA 1
ATOM 1682 C C . PRO A 1 215 ? 22.421 -13.025 -12.225 1.00 75.12 215 PRO A C 1
ATOM 1684 O O . PRO A 1 215 ? 22.128 -13.829 -11.344 1.00 75.12 215 PRO A O 1
ATOM 1687 N N . SER A 1 216 ? 22.721 -11.754 -11.936 1.00 73.31 216 SER A N 1
ATOM 1688 C CA . SER A 1 216 ? 22.737 -11.183 -10.582 1.00 73.31 216 SER A CA 1
ATOM 1689 C C . SER A 1 216 ? 21.350 -10.911 -9.977 1.00 73.31 216 SER A C 1
ATOM 1691 O O . SER A 1 216 ? 21.233 -10.685 -8.774 1.00 73.31 216 SER A O 1
ATOM 1693 N N . ARG A 1 217 ? 20.279 -10.929 -10.779 1.00 65.94 217 ARG A N 1
ATOM 1694 C CA . ARG A 1 217 ? 18.889 -10.722 -10.356 1.00 65.94 217 ARG A CA 1
ATOM 1695 C C . ARG A 1 217 ? 18.046 -11.909 -10.796 1.00 65.94 217 ARG A C 1
ATOM 1697 O O . ARG A 1 217 ? 17.554 -11.946 -11.919 1.00 65.94 217 ARG A O 1
ATOM 1704 N N . ARG A 1 218 ? 17.850 -12.862 -9.880 1.00 64.31 218 ARG A N 1
ATOM 1705 C CA . ARG A 1 218 ? 17.039 -14.057 -10.148 1.00 64.31 218 ARG A CA 1
ATOM 1706 C C . ARG A 1 218 ? 15.648 -13.667 -10.621 1.00 64.31 218 ARG A C 1
ATOM 1708 O O . ARG A 1 218 ? 14.975 -12.895 -9.935 1.00 64.31 218 ARG A O 1
ATOM 1715 N N . CYS A 1 219 ? 15.238 -14.264 -11.725 1.00 67.69 219 CYS A N 1
ATOM 1716 C CA . CYS A 1 219 ? 13.858 -14.493 -12.105 1.00 67.69 219 CYS A CA 1
ATOM 1717 C C . CYS A 1 219 ? 13.582 -15.969 -11.806 1.00 67.69 219 CYS A C 1
ATOM 1719 O O . CYS A 1 219 ? 12.546 -16.214 -11.171 1.00 67.69 219 CYS A O 1
#

Mean predicted aligned error: 13.42 Å

Organism: NCBI:txid69004

Nearest PDB structures (foldseek):
  2n59-assembly1_A  TM=3.354E-01  e=4.284E-02  Rhodopseudomonas palustris DX-1
  8geq-assembly1_A  TM=3.536E-01  e=2.840E-01  Lachnospira eligens

Solvent-accessible surface area (backbone atoms only — not comparable to full-atom values): 13120 Å² total; per-residue (Å²): 140,83,87,81,86,84,82,88,82,87,78,86,86,81,87,88,81,90,77,93,77,83,83,84,82,78,85,82,88,75,92,75,92,69,68,86,76,52,58,61,57,50,51,59,58,55,64,70,64,66,72,82,71,69,78,56,51,38,24,23,49,42,68,77,49,76,51,73,50,60,30,73,86,49,27,44,77,50,77,48,80,45,78,50,100,88,43,25,27,38,29,42,34,40,33,20,83,40,73,45,60,75,35,38,35,34,45,31,37,26,39,39,39,85,90,70,80,40,72,46,81,75,45,78,50,70,48,53,45,53,66,35,69,76,42,43,77,82,40,69,71,63,29,57,54,48,56,51,46,54,75,32,25,81,75,80,61,76,62,35,60,62,45,78,46,54,31,50,62,39,57,29,63,75,42,74,43,64,70,85,60,68,73,43,39,30,37,40,35,42,38,32,23,44,85,89,44,73,34,35,45,34,41,37,35,31,31,34,42,76,43,75,56,44,94,93,43,86,126

pLDDT: mean 79.24, std 22.32, range [29.98, 98.12]

Sequence (219 aa):
MTQAIQVYLKHPTIADSFTANEPYVVHLSSAIALPGGWIVLAILLLDGILSASAERYFVVPYLKDGKWEDNPKYISTNVTIRNLPTETKPNISFYFPKVVQDIWSSIAVLLDMGGGELKAPLSNKSFALCPFLANPASHRWAYIIYQQLKRCGPITKCPIPVGPLVFRGVSLSAIRLPPFFPETNVVAVIKTKVGKESMHDSRWYGGLRRVTCKPSRRC

Secondary structure (DSSP, 8-state):
--PPPP----PPP----------------------TTHHHHHHHHHHTTS------EEEEEEEEEEEEEE-TTT-EEEEEEEEETTEEEEEEEEEESS-B--EEEEEEEEEEEGGGTEEEEEEEEEEEHHHHHH-GGGSHHHHHHHHHHHHHSPPPPSSBPSEEEEE-S--STT--B-TTS-SEEEEEEEEEEETTEEEEEEEEEEEEEEEE--TTS--